Protein AF-A0A954BZW7-F1 (afdb_monomer)

Radius of gyration: 24.76 Å; Cα contacts (8 Å, |Δi|>4): 387; chains: 1; bounding box: 86×73×76 Å

Nearest PDB structures (foldseek):
  1pk8-assembly1_D  TM=2.027E-01  e=5.774E-01  Rattus norvegicus
  8vft-assembly1_B  TM=1.786E-01  e=3.392E-01  Oryctolagus cuniculus
  2p0a-assembly1_A  TM=3.135E-01  e=4.306E+00  Homo sapiens
  7r81-assembly1_E1  TM=1.734E-01  e=9.264E-01  Neurospora crassa

Sequence (247 aa):
MSRVAKARSTAVVTQDFAKELEDLRGRLAAPSGDKIKVDNKQFKLPNGDTSDLLTGIIVDFVYYNAYYDAAFDPNNITPPTCFAIHPDPSGATPSPNSPEVQDASCQVCWANQFGSAGKGKACRNSILVAMLPPDADENTPFMLLNVSPTGLKSFSGYLSSVIRMQRPPYSITTDVFCDPGVKYDSLRFTNPQPLDDEMIELVRARRGEARERLLIEPDVSAIAAANEAKKPAPKGRLAPAKRRTAA

Mean predicted aligned error: 11.05 Å

Structure (mmCIF, N/CA/C/O backbone):
data_AF-A0A954BZW7-F1
#
_entry.id   AF-A0A954BZW7-F1
#
loop_
_atom_site.group_PDB
_atom_site.id
_atom_site.type_symbol
_atom_site.label_atom_id
_atom_site.label_alt_id
_atom_site.label_comp_id
_atom_site.label_asym_id
_atom_site.label_entity_id
_atom_site.label_seq_id
_atom_site.pdbx_PDB_ins_code
_atom_site.Cartn_x
_atom_site.Cartn_y
_atom_site.Cartn_z
_atom_site.occupancy
_atom_site.B_iso_or_equiv
_atom_site.auth_seq_id
_atom_site.auth_comp_id
_atom_site.auth_asym_id
_atom_site.auth_atom_id
_atom_site.pdbx_PDB_model_num
ATOM 1 N N . MET A 1 1 ? 27.251 54.106 35.069 1.00 40.78 1 MET A N 1
ATOM 2 C CA . MET A 1 1 ? 27.536 53.782 33.654 1.00 40.78 1 MET A CA 1
ATOM 3 C C . MET A 1 1 ? 27.164 52.327 33.416 1.00 40.78 1 MET A C 1
ATOM 5 O O . MET A 1 1 ? 27.842 51.442 33.919 1.00 40.78 1 MET A O 1
ATOM 9 N N . SER A 1 2 ? 26.023 52.105 32.765 1.00 38.53 2 SER A N 1
ATOM 10 C CA . SER A 1 2 ? 25.417 50.785 32.556 1.00 38.53 2 SER A CA 1
ATOM 11 C C . SER A 1 2 ? 26.143 50.037 31.431 1.00 38.53 2 SER A C 1
ATOM 13 O O . SER A 1 2 ? 26.282 50.583 30.337 1.00 38.53 2 SER A O 1
ATOM 15 N N . ARG A 1 3 ? 26.637 48.816 31.681 1.00 41.72 3 ARG A N 1
ATOM 16 C CA . ARG A 1 3 ? 27.212 47.944 30.642 1.00 41.72 3 ARG A CA 1
ATOM 17 C C . ARG A 1 3 ? 26.107 47.050 30.082 1.00 41.72 3 ARG A C 1
ATOM 19 O O . ARG A 1 3 ? 25.685 46.102 30.732 1.00 41.72 3 ARG A O 1
ATOM 26 N N . VAL A 1 4 ? 25.654 47.361 28.871 1.00 47.16 4 VAL A N 1
ATOM 27 C CA . VAL A 1 4 ? 24.755 46.514 28.075 1.00 47.16 4 VAL A CA 1
ATOM 28 C C . VAL A 1 4 ? 25.568 45.349 27.503 1.00 47.16 4 VAL A C 1
ATOM 30 O O . VAL A 1 4 ? 26.433 45.555 26.651 1.00 47.16 4 VAL A O 1
ATOM 33 N N . ALA A 1 5 ? 25.306 44.125 27.967 1.00 48.06 5 ALA A N 1
ATOM 34 C CA . ALA A 1 5 ? 25.816 42.910 27.339 1.00 48.06 5 ALA A CA 1
ATOM 35 C C . ALA A 1 5 ? 24.988 42.613 26.079 1.00 48.06 5 ALA A C 1
ATOM 37 O O . ALA A 1 5 ? 23.781 42.391 26.128 1.00 48.06 5 ALA A O 1
ATOM 38 N N . LYS A 1 6 ? 25.658 42.668 24.929 1.00 44.56 6 LYS A N 1
ATOM 39 C CA . LYS A 1 6 ? 25.101 42.456 23.594 1.00 44.56 6 LYS A CA 1
ATOM 40 C C . LYS A 1 6 ? 24.829 40.964 23.384 1.00 44.56 6 LYS A C 1
ATOM 42 O O . LYS A 1 6 ? 25.770 40.185 23.261 1.00 44.56 6 LYS A O 1
ATOM 47 N N . ALA A 1 7 ? 23.554 40.587 23.316 1.00 51.56 7 ALA A N 1
ATOM 48 C CA . ALA A 1 7 ? 23.117 39.261 22.897 1.00 51.56 7 ALA A CA 1
ATOM 49 C C . ALA A 1 7 ? 23.665 38.937 21.495 1.00 51.56 7 ALA A C 1
ATOM 51 O O . ALA A 1 7 ? 23.399 39.650 20.525 1.00 51.56 7 ALA A O 1
ATOM 52 N N . ARG A 1 8 ? 24.447 37.863 21.388 1.00 47.12 8 ARG A N 1
ATOM 53 C CA . ARG A 1 8 ? 24.840 37.245 20.120 1.00 47.12 8 ARG A CA 1
ATOM 54 C C . ARG A 1 8 ? 24.809 35.731 20.288 1.00 47.12 8 ARG A C 1
ATOM 56 O O . ARG A 1 8 ? 25.585 35.210 21.079 1.00 47.12 8 ARG A O 1
ATOM 63 N N . SER A 1 9 ? 23.956 35.085 19.486 1.00 45.53 9 SER A N 1
ATOM 64 C CA . SER A 1 9 ? 24.111 33.738 18.891 1.00 45.53 9 SER A CA 1
ATOM 65 C C . SER A 1 9 ? 22.911 32.780 19.000 1.00 45.53 9 SER A C 1
ATOM 67 O O . SER A 1 9 ? 23.080 31.582 19.151 1.00 45.53 9 SER A O 1
ATOM 69 N N . THR A 1 10 ? 21.684 33.253 18.774 1.00 49.66 10 THR A N 1
ATOM 70 C CA . THR A 1 10 ? 20.539 32.361 18.471 1.00 49.66 10 THR A CA 1
ATOM 71 C C . THR A 1 10 ? 20.521 31.851 17.018 1.00 49.66 10 THR A C 1
ATOM 73 O O . THR A 1 10 ? 19.638 31.089 16.649 1.00 49.66 10 THR A O 1
ATOM 76 N N . ALA A 1 11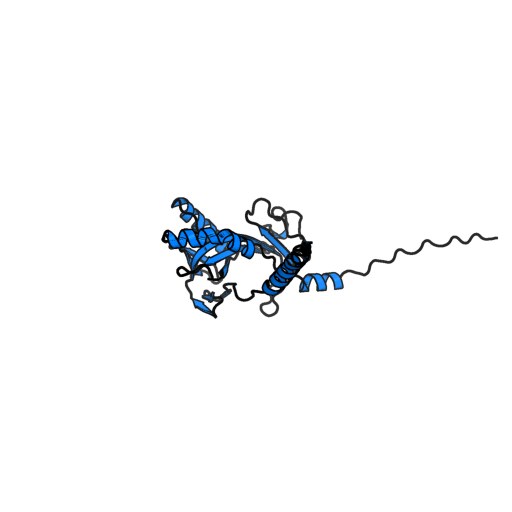 ? 21.470 32.277 16.174 1.00 50.06 11 ALA A N 1
ATOM 77 C CA . ALA A 1 11 ? 21.435 32.051 14.723 1.00 50.06 11 ALA A CA 1
ATOM 78 C C . ALA A 1 11 ? 22.300 30.881 14.215 1.00 50.06 11 ALA A C 1
ATOM 80 O O . ALA A 1 11 ? 22.168 30.509 13.056 1.00 50.06 11 ALA A O 1
ATOM 81 N N . VAL A 1 12 ? 23.187 30.310 15.041 1.00 48.88 12 VAL A N 1
ATOM 82 C CA . VAL A 1 12 ? 24.043 29.174 14.623 1.00 48.88 12 VAL A CA 1
ATOM 83 C C . VAL A 1 12 ? 23.340 27.833 14.861 1.00 48.88 12 VAL A C 1
ATOM 85 O O . VAL A 1 12 ? 23.533 26.891 14.111 1.00 48.88 12 VAL A O 1
ATOM 88 N N . VAL A 1 13 ? 22.444 27.771 15.848 1.00 52.53 13 VAL A N 1
ATOM 89 C CA . VAL A 1 13 ? 21.787 26.533 16.293 1.00 52.53 13 VAL A CA 1
ATOM 90 C C . VAL A 1 13 ? 20.721 26.027 15.299 1.00 52.53 13 VAL A C 1
ATOM 92 O O . VAL A 1 13 ? 20.405 24.848 15.277 1.00 52.53 13 VAL A O 1
ATOM 95 N N . THR A 1 14 ? 20.174 26.881 14.429 1.00 56.34 14 THR A N 1
ATOM 96 C CA . THR A 1 14 ? 19.048 26.515 13.546 1.00 56.34 14 THR A CA 1
ATOM 97 C C . THR A 1 14 ? 19.448 25.876 12.216 1.00 56.34 14 THR A C 1
ATOM 99 O O . THR A 1 14 ? 18.610 25.228 11.593 1.00 56.34 14 THR A O 1
ATOM 102 N N . GLN A 1 15 ? 20.692 26.049 11.755 1.00 54.91 15 GLN A N 1
ATOM 103 C CA . GLN A 1 15 ? 21.124 25.515 10.453 1.00 54.91 15 GLN A CA 1
ATOM 104 C C . GLN A 1 15 ? 21.553 24.042 10.515 1.00 54.91 15 GLN A C 1
ATOM 106 O O . GLN A 1 15 ? 21.438 23.344 9.506 1.00 54.91 15 GLN A O 1
ATOM 111 N N . ASP A 1 16 ? 21.962 23.560 11.691 1.00 62.06 16 ASP A N 1
ATOM 112 C CA . ASP A 1 16 ? 22.398 22.173 11.881 1.00 62.06 16 ASP A CA 1
ATOM 113 C C . ASP A 1 16 ? 21.223 21.228 12.153 1.00 62.06 16 ASP A C 1
ATOM 115 O O . ASP A 1 16 ? 21.211 20.114 11.637 1.00 62.06 16 ASP A O 1
ATOM 119 N N . PHE A 1 17 ? 20.154 21.701 12.803 1.00 67.88 17 PHE A N 1
ATOM 120 C CA . PHE A 1 17 ? 18.980 20.867 13.071 1.00 67.88 17 PHE A CA 1
ATOM 121 C C . PHE A 1 17 ? 18.286 20.343 11.822 1.00 67.88 17 PHE A C 1
ATOM 123 O O . PHE A 1 17 ? 17.772 19.240 11.864 1.00 67.88 17 PHE A O 1
ATOM 130 N N . ALA A 1 18 ? 18.262 21.073 10.704 1.00 71.94 18 ALA A N 1
ATOM 131 C CA . ALA A 1 18 ? 17.639 20.554 9.485 1.00 71.94 18 ALA A CA 1
ATOM 132 C C . ALA A 1 18 ? 18.414 19.348 8.933 1.00 71.94 18 ALA A C 1
ATOM 134 O O . ALA A 1 18 ? 17.812 18.351 8.558 1.00 71.94 18 ALA A O 1
ATOM 135 N N . LYS A 1 19 ? 19.750 19.409 8.932 1.00 65.56 19 LYS A N 1
ATOM 136 C CA . LYS A 1 19 ? 20.592 18.289 8.493 1.00 65.56 19 LYS A CA 1
ATOM 137 C C . LYS A 1 19 ? 20.605 17.157 9.507 1.00 65.56 19 LYS A C 1
ATOM 139 O O . LYS A 1 19 ? 20.557 16.008 9.102 1.00 65.56 19 LYS A O 1
ATOM 144 N N . GLU A 1 20 ? 20.636 17.470 10.798 1.00 62.44 20 GLU A N 1
ATOM 145 C CA . GLU A 1 20 ? 20.545 16.475 11.865 1.00 62.44 20 GLU A CA 1
ATOM 146 C C . GLU A 1 20 ? 19.172 15.803 11.890 1.00 62.44 20 GLU A C 1
ATOM 148 O O . GLU A 1 20 ? 19.114 14.601 12.098 1.00 62.44 20 GLU A O 1
ATOM 153 N N . LEU A 1 21 ? 18.079 16.528 11.619 1.00 69.12 21 LEU A N 1
ATOM 154 C CA . LEU A 1 21 ? 16.733 15.971 11.461 1.00 69.12 21 LEU A CA 1
ATOM 155 C C . LEU A 1 21 ? 16.621 15.134 10.194 1.00 69.12 21 LEU A C 1
ATOM 157 O O . LEU A 1 21 ? 15.970 14.104 10.250 1.00 69.12 21 LEU A O 1
ATOM 161 N N . GLU A 1 22 ? 17.239 15.527 9.081 1.00 65.69 22 GLU A N 1
ATOM 162 C CA . GLU A 1 22 ? 17.289 14.698 7.870 1.00 65.69 22 GLU A CA 1
ATOM 163 C C . GLU A 1 22 ? 18.168 13.452 8.060 1.00 65.69 22 GLU A C 1
ATOM 165 O O . GLU A 1 22 ? 17.806 12.381 7.587 1.00 65.69 22 GLU A O 1
ATOM 170 N N . ASP A 1 23 ? 19.266 13.537 8.814 1.00 59.00 23 ASP A N 1
ATOM 171 C CA . ASP A 1 23 ? 20.114 12.387 9.154 1.00 59.00 23 ASP A CA 1
ATOM 172 C C . ASP A 1 23 ? 19.427 11.469 10.181 1.00 59.00 23 ASP A C 1
ATOM 174 O O . ASP A 1 23 ? 19.420 10.250 10.028 1.00 59.00 23 ASP A O 1
ATOM 178 N N . LEU A 1 24 ? 18.743 12.030 11.186 1.00 62.56 24 LEU A N 1
ATOM 179 C CA . LEU A 1 24 ? 17.872 11.294 12.109 1.00 62.56 24 LEU A CA 1
ATOM 180 C C . LEU A 1 24 ? 16.691 10.666 11.374 1.00 62.56 24 LEU A C 1
ATOM 182 O O . LEU A 1 24 ? 16.409 9.498 11.609 1.00 62.56 24 LEU A O 1
ATOM 186 N N . ARG A 1 25 ? 16.029 11.386 10.461 1.00 57.62 25 ARG A N 1
ATOM 187 C CA . ARG A 1 25 ? 14.984 10.844 9.581 1.00 57.62 25 ARG A CA 1
ATOM 188 C C . ARG A 1 25 ? 15.547 9.744 8.704 1.00 57.62 25 ARG A C 1
ATOM 190 O O . ARG A 1 25 ? 14.915 8.708 8.620 1.00 57.62 25 ARG A O 1
ATOM 197 N N . GLY A 1 26 ? 16.737 9.905 8.132 1.00 51.94 26 GLY A N 1
ATOM 198 C CA . GLY A 1 26 ? 17.419 8.878 7.345 1.00 51.94 26 GLY A CA 1
ATOM 199 C C . GLY A 1 26 ? 17.746 7.628 8.165 1.00 51.94 26 GLY A C 1
ATOM 200 O O . GLY A 1 26 ? 17.548 6.509 7.700 1.00 51.94 26 GLY A O 1
ATOM 201 N N . ARG A 1 27 ? 18.162 7.796 9.425 1.00 50.38 27 ARG A N 1
ATOM 202 C CA . ARG A 1 27 ? 18.440 6.692 10.361 1.00 50.38 27 ARG A CA 1
ATOM 203 C C . ARG A 1 27 ? 17.166 6.045 10.919 1.00 50.38 27 ARG A C 1
ATOM 205 O O . ARG A 1 27 ? 17.172 4.848 11.190 1.00 50.38 27 ARG A O 1
ATOM 212 N N . LEU A 1 28 ? 16.080 6.805 11.062 1.00 51.62 28 LEU A N 1
ATOM 213 C CA . LEU A 1 28 ? 14.747 6.325 11.453 1.00 51.62 28 LEU A CA 1
ATOM 214 C C . LEU A 1 28 ? 13.945 5.770 10.261 1.00 51.62 28 LEU A C 1
ATOM 216 O O . LEU A 1 28 ? 13.025 4.988 10.482 1.00 51.62 28 LEU A O 1
ATOM 220 N N . ALA A 1 29 ? 14.312 6.107 9.017 1.00 43.50 29 ALA A N 1
ATOM 221 C CA . ALA A 1 29 ? 13.717 5.637 7.757 1.00 43.50 29 ALA A CA 1
ATOM 222 C C . ALA A 1 29 ? 14.016 4.160 7.448 1.00 43.50 29 ALA A C 1
ATOM 224 O O . ALA A 1 29 ? 13.559 3.628 6.436 1.00 43.50 29 ALA A O 1
ATOM 225 N N . ALA A 1 30 ? 14.653 3.452 8.382 1.00 41.75 30 ALA A N 1
ATOM 226 C CA . ALA A 1 30 ? 14.596 2.004 8.467 1.00 41.75 30 ALA A CA 1
ATOM 227 C C . ALA A 1 30 ? 13.475 1.490 9.410 1.00 41.75 30 ALA A C 1
ATOM 229 O O . ALA A 1 30 ? 13.768 0.638 10.256 1.00 41.75 30 ALA A O 1
ATOM 230 N N . PRO A 1 31 ? 12.182 1.888 9.311 1.00 42.06 31 PRO A N 1
ATOM 231 C CA . PRO A 1 31 ? 11.135 1.137 9.970 1.00 42.06 31 PRO A CA 1
ATOM 232 C C . PRO A 1 31 ? 10.863 -0.077 9.080 1.00 42.06 31 PRO A C 1
ATOM 234 O O . PRO A 1 31 ? 10.016 -0.090 8.190 1.00 42.06 31 PRO A O 1
ATOM 237 N N . SER A 1 32 ? 11.625 -1.142 9.308 1.00 48.66 32 SER A N 1
ATOM 238 C CA . SER A 1 32 ? 11.190 -2.476 8.884 1.00 48.66 32 SER A CA 1
ATOM 239 C C . SER A 1 32 ? 10.039 -3.000 9.760 1.00 48.66 32 SER A C 1
ATOM 241 O O . SER A 1 32 ? 9.491 -4.061 9.463 1.00 48.66 32 SER A O 1
ATOM 243 N N . GLY A 1 33 ? 9.666 -2.254 10.810 1.00 59.00 33 GLY A N 1
ATOM 244 C CA . GLY A 1 33 ? 8.717 -2.667 11.837 1.00 59.00 33 GLY A CA 1
ATOM 245 C C . GLY A 1 33 ? 7.265 -2.255 11.620 1.00 59.00 33 GLY A C 1
ATOM 246 O O . GLY A 1 33 ? 6.411 -2.916 12.173 1.00 59.00 33 GLY A O 1
ATOM 247 N N . ASP A 1 34 ? 6.940 -1.233 10.825 1.00 79.75 34 ASP A N 1
ATOM 248 C CA . ASP A 1 34 ? 5.561 -0.712 10.731 1.00 79.75 34 ASP A CA 1
ATOM 249 C C . ASP A 1 34 ? 4.721 -1.318 9.593 1.00 79.75 34 ASP A C 1
ATOM 251 O O . ASP A 1 34 ? 3.523 -1.059 9.473 1.00 79.75 34 ASP A O 1
ATOM 255 N N . LYS A 1 35 ? 5.330 -2.159 8.754 1.00 87.94 35 LYS A N 1
ATOM 256 C CA . LYS A 1 35 ? 4.643 -2.831 7.648 1.00 87.94 35 LYS A CA 1
ATOM 257 C C . LYS A 1 35 ? 3.864 -4.041 8.146 1.00 87.94 35 LYS A C 1
ATOM 259 O O . LYS A 1 35 ? 4.440 -4.965 8.715 1.00 87.94 35 LYS A O 1
ATOM 264 N N . ILE A 1 36 ? 2.581 -4.090 7.810 1.00 91.12 36 ILE A N 1
ATOM 265 C CA . ILE A 1 36 ? 1.758 -5.288 7.960 1.00 91.12 36 ILE A CA 1
ATOM 266 C C . ILE A 1 36 ? 2.171 -6.274 6.869 1.00 91.12 36 ILE A C 1
ATOM 268 O O . ILE A 1 36 ? 2.041 -5.990 5.673 1.00 91.12 36 ILE A O 1
ATOM 272 N N . LYS A 1 37 ? 2.679 -7.442 7.270 1.00 90.81 37 LYS A N 1
ATOM 273 C CA . LYS A 1 37 ? 2.994 -8.518 6.323 1.00 90.81 37 LYS A CA 1
ATOM 274 C C . LYS A 1 37 ? 1.750 -9.364 6.112 1.00 90.81 37 LYS A C 1
ATOM 276 O O . LYS A 1 37 ? 1.125 -9.789 7.076 1.00 90.81 37 LYS A O 1
ATOM 281 N N . VAL A 1 38 ? 1.424 -9.622 4.852 1.00 91.56 38 VAL A N 1
ATOM 282 C CA . VAL A 1 38 ? 0.362 -10.552 4.468 1.00 91.56 38 VAL A CA 1
ATOM 283 C C . VAL A 1 38 ? 1.035 -11.817 3.970 1.00 91.56 38 VAL A C 1
ATOM 285 O O . VAL A 1 38 ? 1.834 -11.751 3.035 1.00 91.56 38 VAL A O 1
ATOM 288 N N . ASP A 1 39 ? 0.774 -12.929 4.642 1.00 89.62 39 ASP A N 1
ATOM 289 C CA . ASP A 1 39 ? 1.391 -14.215 4.343 1.00 89.62 39 ASP A CA 1
ATOM 290 C C . ASP A 1 39 ? 0.450 -15.340 4.761 1.00 89.62 39 ASP A C 1
ATOM 292 O O . ASP A 1 39 ? -0.080 -15.332 5.873 1.00 89.62 39 ASP A O 1
ATOM 296 N N . ASN A 1 40 ? 0.240 -16.305 3.867 1.00 89.56 40 ASN A N 1
ATOM 297 C CA . ASN A 1 40 ? -0.639 -17.451 4.088 1.00 89.56 40 ASN A CA 1
ATOM 298 C C . ASN A 1 40 ? -2.039 -17.045 4.591 1.00 89.56 40 ASN A C 1
ATOM 300 O O . ASN A 1 40 ? -2.585 -17.655 5.508 1.00 89.56 40 ASN A O 1
ATOM 304 N N . LYS A 1 41 ? -2.611 -15.996 3.988 1.00 90.12 41 LYS A N 1
ATOM 305 C CA . LYS A 1 41 ? -3.908 -15.390 4.329 1.00 90.12 41 LYS A CA 1
ATOM 306 C C . LYS A 1 41 ? -3.999 -14.735 5.710 1.00 90.12 41 LYS A C 1
ATOM 308 O O . LYS A 1 41 ? -5.095 -14.345 6.103 1.00 90.12 41 LYS A O 1
ATOM 313 N N . GLN A 1 42 ? -2.874 -14.555 6.399 1.00 91.75 42 GLN A N 1
ATOM 314 C CA . GLN A 1 42 ? -2.809 -13.920 7.713 1.00 91.75 42 GLN A CA 1
ATOM 315 C C . GLN A 1 42 ? -2.077 -12.580 7.645 1.00 91.75 42 GLN A C 1
ATOM 317 O O . GLN A 1 42 ? -1.138 -12.394 6.867 1.00 91.75 42 GLN A O 1
ATOM 322 N N . PHE A 1 43 ? -2.485 -11.655 8.504 1.00 93.00 43 PHE A N 1
ATOM 323 C CA . PHE A 1 43 ? -1.809 -10.396 8.771 1.00 93.00 43 PHE A CA 1
ATOM 324 C C . PHE A 1 43 ? -0.869 -10.582 9.951 1.00 93.00 43 PHE A C 1
ATOM 326 O O . PHE A 1 43 ? -1.320 -10.877 11.052 1.00 93.00 43 PHE A O 1
ATOM 333 N N . LYS A 1 44 ? 0.429 -10.384 9.730 1.00 91.50 44 LYS A N 1
ATOM 334 C CA . LYS A 1 44 ? 1.434 -1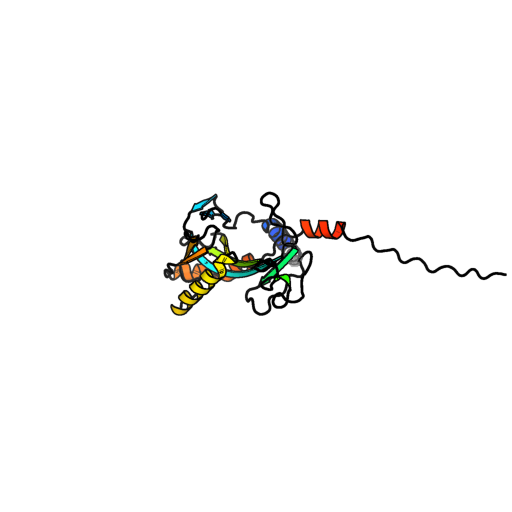0.262 10.789 1.00 91.50 44 LYS A CA 1
ATOM 335 C C . LYS A 1 44 ? 1.642 -8.774 11.048 1.00 91.50 44 LYS A C 1
ATOM 337 O O . LYS A 1 44 ? 2.132 -8.055 10.168 1.00 91.50 44 LYS A O 1
ATOM 342 N N . LEU A 1 45 ? 1.205 -8.321 12.214 1.00 88.00 45 LEU A N 1
ATOM 343 C CA . LEU A 1 45 ? 1.241 -6.929 12.630 1.00 88.00 45 LEU A CA 1
ATOM 344 C C . LEU A 1 45 ? 2.647 -6.521 13.107 1.00 88.00 45 LEU A C 1
ATOM 346 O O . LEU A 1 45 ? 3.437 -7.373 13.518 1.00 88.00 45 LEU A O 1
ATOM 350 N N . PRO A 1 46 ? 2.958 -5.213 13.092 1.00 81.50 46 PRO A N 1
ATOM 351 C CA . PRO A 1 46 ? 4.184 -4.635 13.653 1.00 81.50 46 PRO A CA 1
ATOM 352 C C . PRO A 1 46 ? 4.562 -5.090 15.063 1.00 81.50 46 PRO A C 1
ATOM 354 O O . PRO A 1 46 ? 5.741 -5.237 15.380 1.00 81.50 46 PRO A O 1
ATOM 357 N N . ASN A 1 47 ? 3.562 -5.318 15.912 1.00 77.69 47 ASN A N 1
ATOM 358 C CA . ASN A 1 47 ? 3.738 -5.748 17.297 1.00 77.69 47 ASN A CA 1
ATOM 359 C C . ASN A 1 47 ? 4.034 -7.257 17.438 1.00 77.69 47 ASN A C 1
ATOM 361 O O . ASN A 1 47 ? 4.307 -7.719 18.541 1.00 77.69 47 ASN A O 1
ATOM 365 N N . GLY A 1 48 ? 4.014 -8.012 16.333 1.00 80.19 48 GLY A N 1
ATOM 366 C CA . GLY A 1 48 ? 4.233 -9.457 16.297 1.00 80.19 48 GLY A CA 1
ATOM 367 C C . GLY A 1 48 ? 2.952 -10.294 16.295 1.00 80.19 48 GLY A C 1
ATOM 368 O O . GLY A 1 48 ? 3.034 -11.495 16.035 1.00 80.19 48 GLY A O 1
ATOM 369 N N . ASP A 1 49 ? 1.787 -9.683 16.519 1.00 85.44 49 ASP A N 1
ATOM 370 C CA . ASP A 1 49 ? 0.511 -10.395 16.530 1.00 85.44 49 ASP A CA 1
ATOM 371 C C . ASP A 1 49 ? 0.115 -10.860 15.129 1.00 85.44 49 ASP A C 1
ATOM 373 O O . ASP A 1 49 ? 0.433 -10.233 14.114 1.00 85.44 49 ASP A O 1
ATOM 377 N N . THR A 1 50 ? -0.620 -11.968 15.075 1.00 90.44 50 THR A N 1
ATOM 378 C CA . THR A 1 50 ? -1.130 -12.536 13.828 1.00 90.44 50 THR A CA 1
ATOM 379 C C . THR A 1 50 ? -2.644 -12.648 13.859 1.00 90.44 50 THR A C 1
ATOM 381 O O . THR A 1 50 ? -3.191 -13.183 14.821 1.00 90.44 50 THR A O 1
ATOM 384 N N . SER A 1 51 ? -3.314 -12.204 12.799 1.00 90.50 51 SER A N 1
ATOM 385 C CA . SER A 1 51 ? -4.771 -12.307 12.667 1.00 90.50 51 SER A CA 1
ATOM 386 C C . SER A 1 51 ? -5.181 -12.604 11.228 1.00 90.50 51 SER A C 1
ATOM 388 O O . SER A 1 51 ? -4.514 -12.172 10.293 1.00 90.50 51 SER A O 1
ATOM 390 N N . ASP A 1 52 ? -6.306 -13.288 11.036 1.00 91.94 52 ASP A N 1
ATOM 391 C CA . ASP A 1 52 ? -6.911 -13.514 9.714 1.00 91.94 52 ASP A CA 1
ATOM 392 C C . ASP A 1 52 ? -7.814 -12.337 9.288 1.00 91.94 52 ASP A C 1
ATOM 394 O O . ASP A 1 52 ? -8.162 -12.188 8.113 1.00 91.94 52 ASP A O 1
ATOM 398 N N . LEU A 1 53 ? -8.183 -11.490 10.256 1.00 94.94 53 LEU A N 1
ATOM 399 C CA . LEU A 1 53 ? -9.011 -10.301 10.091 1.00 94.94 53 LEU A CA 1
ATOM 400 C C . LEU A 1 53 ? -8.297 -9.094 10.701 1.00 94.94 53 LEU A C 1
ATOM 402 O O . LEU A 1 53 ? -7.948 -9.089 11.882 1.00 94.94 53 LEU A O 1
ATOM 406 N N . LEU A 1 54 ? -8.105 -8.059 9.896 1.00 95.25 54 LEU A N 1
ATOM 407 C CA . LEU A 1 54 ? -7.557 -6.781 10.322 1.00 95.25 54 LEU A CA 1
ATOM 408 C C . LEU A 1 54 ? -8.669 -5.735 10.312 1.00 95.25 54 LEU A C 1
ATOM 410 O O . LEU A 1 54 ? -9.136 -5.350 9.244 1.00 95.25 54 LEU A O 1
ATOM 414 N N . THR A 1 55 ? -9.050 -5.238 11.483 1.00 96.62 55 THR A N 1
ATOM 415 C CA . THR A 1 55 ? -9.949 -4.086 11.610 1.00 96.62 55 THR A CA 1
ATOM 416 C C . THR A 1 55 ? -9.121 -2.833 11.865 1.00 96.62 55 THR A C 1
ATOM 418 O O . THR A 1 55 ? -8.289 -2.809 12.770 1.00 96.62 55 THR A O 1
ATOM 421 N N . GLY A 1 56 ? -9.336 -1.779 11.082 1.00 95.88 56 GLY A N 1
ATOM 422 C CA . GLY A 1 56 ? -8.630 -0.517 11.283 1.00 95.88 56 GLY A CA 1
ATOM 423 C C . GLY A 1 56 ? -9.186 0.638 10.463 1.00 95.88 56 GLY A C 1
ATOM 424 O O . GLY A 1 56 ? -10.077 0.478 9.632 1.00 95.88 56 GLY A O 1
ATOM 425 N N . ILE A 1 57 ? -8.651 1.823 10.713 1.00 97.81 57 ILE A N 1
ATOM 426 C CA . ILE A 1 57 ? -9.059 3.084 10.103 1.00 9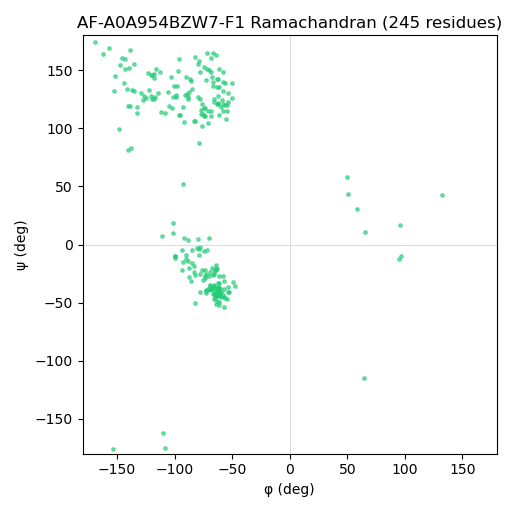7.81 57 ILE A CA 1
ATOM 427 C C . ILE A 1 57 ? -8.088 3.400 8.970 1.00 97.81 57 ILE A C 1
ATOM 429 O O . ILE A 1 57 ? -6.878 3.429 9.183 1.00 97.81 57 ILE A O 1
ATOM 433 N N . ILE A 1 58 ? -8.601 3.650 7.764 1.00 97.69 58 ILE A N 1
ATOM 434 C CA . ILE A 1 58 ? -7.779 4.053 6.616 1.00 97.69 58 ILE A CA 1
ATOM 435 C C . ILE A 1 58 ? -7.546 5.566 6.686 1.00 97.69 58 ILE A C 1
ATOM 437 O O . ILE A 1 58 ? -8.452 6.349 6.401 1.00 97.69 58 ILE A O 1
ATOM 441 N N . VAL A 1 59 ? -6.329 5.981 7.042 1.00 97.38 59 VAL A N 1
ATOM 442 C CA . VAL A 1 59 ? -5.988 7.395 7.282 1.00 97.38 59 VAL A CA 1
ATOM 443 C C . VAL A 1 59 ? -5.696 8.138 5.975 1.00 97.38 59 VAL A C 1
ATOM 445 O O . VAL A 1 59 ? -6.249 9.211 5.707 1.00 97.38 59 VAL A O 1
ATOM 448 N N . ASP A 1 60 ? -4.832 7.555 5.146 1.00 97.19 60 ASP A N 1
ATOM 449 C CA . ASP A 1 60 ? -4.534 8.007 3.785 1.00 97.19 60 ASP A CA 1
ATOM 450 C C . ASP A 1 60 ? -3.977 6.833 2.962 1.00 97.19 60 ASP A C 1
ATOM 452 O O . ASP A 1 60 ? -3.658 5.766 3.500 1.00 97.19 60 ASP A O 1
ATOM 456 N N . PHE A 1 61 ? -3.872 7.010 1.648 1.00 97.19 61 PHE A N 1
ATOM 457 C CA . PHE A 1 61 ? -3.270 6.019 0.762 1.00 97.19 61 PHE A CA 1
ATOM 458 C C . PHE A 1 61 ? -2.569 6.687 -0.422 1.00 97.19 61 PHE A C 1
ATOM 460 O O . PHE A 1 61 ? -2.935 7.785 -0.842 1.00 97.19 61 PHE A O 1
ATOM 467 N N . VAL A 1 62 ? -1.580 5.998 -0.985 1.00 96.75 62 VAL A N 1
ATOM 468 C CA . VAL A 1 62 ? -0.874 6.400 -2.209 1.00 96.75 62 VAL A CA 1
ATOM 469 C C . VAL A 1 62 ? -0.706 5.198 -3.125 1.00 96.75 62 VAL A C 1
ATOM 471 O O . VAL A 1 62 ? -0.694 4.046 -2.690 1.00 96.75 62 VAL A O 1
ATOM 474 N N . TYR A 1 63 ? -0.560 5.457 -4.412 1.00 96.69 63 TYR A N 1
ATOM 475 C CA . TYR A 1 63 ? -0.254 4.433 -5.395 1.00 96.69 63 TYR A CA 1
ATOM 476 C C . TYR A 1 63 ? 1.254 4.227 -5.459 1.00 96.69 63 TYR A C 1
ATOM 478 O O . TYR A 1 63 ? 2.030 5.181 -5.399 1.00 96.69 63 TYR A O 1
ATOM 486 N N . TYR A 1 64 ? 1.652 2.967 -5.592 1.00 96.19 64 TYR A N 1
ATOM 487 C CA . TYR A 1 64 ? 3.043 2.563 -5.648 1.00 96.19 64 TYR A CA 1
ATOM 488 C C . TYR A 1 64 ? 3.272 1.606 -6.810 1.00 96.19 64 TYR A C 1
ATOM 490 O O . TYR A 1 64 ? 2.707 0.509 -6.858 1.00 96.19 64 TYR A O 1
ATOM 498 N N . ASN A 1 65 ? 4.124 2.028 -7.736 1.00 96.44 65 ASN A N 1
ATOM 499 C CA . ASN A 1 65 ? 4.576 1.229 -8.861 1.00 96.44 65 ASN A CA 1
ATOM 500 C C . ASN A 1 65 ? 6.011 0.792 -8.606 1.00 96.44 65 ASN A C 1
ATOM 502 O O . ASN A 1 65 ? 6.851 1.625 -8.282 1.00 96.44 65 ASN A O 1
ATOM 506 N N . ALA A 1 66 ? 6.296 -0.493 -8.790 1.00 95.31 66 ALA A N 1
ATOM 507 C CA . ALA A 1 66 ? 7.626 -1.047 -8.586 1.00 95.31 66 ALA A CA 1
ATOM 508 C C . ALA A 1 66 ? 7.970 -2.049 -9.692 1.00 95.31 66 ALA A C 1
ATOM 510 O O . ALA A 1 66 ? 7.296 -3.067 -9.867 1.00 95.31 66 ALA A O 1
ATOM 511 N N . TYR A 1 67 ? 9.023 -1.756 -10.446 1.00 95.25 67 TYR A N 1
ATOM 512 C CA . TYR A 1 67 ? 9.627 -2.662 -11.414 1.00 95.25 67 TYR A CA 1
ATOM 513 C C . TYR A 1 67 ? 10.881 -3.297 -10.813 1.00 95.25 67 TYR A C 1
ATOM 515 O O . TYR A 1 67 ? 11.701 -2.618 -10.191 1.00 95.25 67 TYR A O 1
ATOM 523 N N . TYR A 1 68 ? 11.018 -4.602 -11.022 1.00 91.88 68 TYR A N 1
ATOM 524 C CA . TYR A 1 68 ? 12.140 -5.407 -10.561 1.00 91.88 68 TYR A CA 1
ATOM 525 C C . TYR A 1 68 ? 12.727 -6.116 -11.774 1.00 91.88 68 TYR A C 1
ATOM 527 O O . TYR A 1 68 ? 11.994 -6.793 -12.492 1.00 91.88 68 TYR A O 1
ATOM 535 N N . ASP A 1 69 ? 14.031 -5.964 -11.986 1.00 86.38 69 ASP A N 1
ATOM 536 C CA . ASP A 1 69 ? 14.730 -6.626 -13.093 1.00 86.38 69 ASP A CA 1
ATOM 537 C C . ASP A 1 69 ? 15.004 -8.114 -12.794 1.00 86.38 69 ASP A C 1
ATOM 539 O O . ASP A 1 69 ? 15.076 -8.961 -13.681 1.00 86.38 69 ASP A O 1
ATOM 543 N N . ALA A 1 70 ? 15.089 -8.454 -11.504 1.00 81.38 70 ALA A N 1
ATOM 544 C CA . ALA A 1 70 ? 15.227 -9.823 -11.029 1.00 81.38 70 ALA A CA 1
ATOM 545 C C . ALA A 1 70 ? 13.876 -10.430 -10.623 1.00 81.38 70 ALA A C 1
ATOM 547 O O . ALA A 1 70 ? 12.976 -9.750 -10.118 1.00 81.38 70 ALA A O 1
ATOM 548 N N . ALA A 1 71 ? 13.759 -11.751 -10.784 1.00 77.62 71 ALA A N 1
ATOM 549 C CA . ALA A 1 71 ? 12.664 -12.511 -10.198 1.00 77.62 71 ALA A CA 1
ATOM 550 C C . ALA A 1 71 ? 12.686 -12.397 -8.663 1.00 77.62 71 ALA A C 1
ATOM 552 O O . ALA A 1 71 ? 13.739 -12.228 -8.051 1.00 77.62 71 ALA A O 1
ATOM 553 N N . PHE A 1 72 ? 11.510 -12.501 -8.041 1.00 77.81 72 PHE A N 1
ATOM 554 C CA . PHE A 1 72 ? 11.394 -12.443 -6.586 1.00 77.81 72 PHE A CA 1
ATOM 555 C C . PHE A 1 72 ? 12.082 -13.645 -5.937 1.00 77.81 72 PHE A C 1
ATOM 557 O O . PHE A 1 72 ? 11.696 -14.784 -6.198 1.00 77.81 72 PHE A O 1
ATOM 564 N N . ASP A 1 73 ? 13.047 -13.368 -5.064 1.00 75.12 73 ASP A N 1
ATOM 565 C CA . ASP A 1 73 ? 13.706 -14.352 -4.214 1.00 75.12 73 ASP A CA 1
ATOM 566 C C . ASP A 1 73 ? 13.321 -14.090 -2.746 1.00 75.12 73 ASP A C 1
ATOM 568 O O . ASP A 1 73 ? 13.699 -13.054 -2.193 1.00 75.12 73 ASP A O 1
ATOM 572 N N . PRO A 1 74 ? 12.580 -15.002 -2.088 1.00 71.25 74 PRO A N 1
ATOM 573 C CA . PRO A 1 74 ? 12.221 -14.868 -0.677 1.00 71.25 74 PRO A CA 1
ATOM 574 C C . PRO A 1 74 ? 13.429 -14.750 0.265 1.00 71.25 74 PRO A C 1
ATOM 576 O O . PRO A 1 74 ? 13.303 -14.159 1.335 1.00 71.25 74 PRO A O 1
ATOM 579 N N . ASN A 1 75 ? 14.583 -15.306 -0.118 1.00 71.94 75 ASN A N 1
ATOM 580 C CA . ASN A 1 75 ? 15.807 -15.285 0.686 1.00 71.94 75 ASN A CA 1
ATOM 581 C C . ASN A 1 75 ? 16.660 -14.039 0.428 1.00 71.94 75 ASN A C 1
ATOM 583 O O . ASN A 1 75 ? 17.575 -13.752 1.198 1.00 71.94 75 ASN A O 1
ATOM 587 N N . ASN A 1 76 ? 16.375 -13.305 -0.648 1.00 73.50 76 ASN A N 1
ATOM 588 C CA . ASN A 1 76 ? 17.128 -12.129 -1.052 1.00 73.50 76 ASN A CA 1
ATOM 589 C C . ASN A 1 76 ? 16.178 -11.038 -1.556 1.00 73.50 76 ASN A C 1
ATOM 591 O O . ASN A 1 76 ? 15.960 -10.865 -2.757 1.00 73.50 76 ASN A O 1
ATOM 595 N N . ILE A 1 77 ? 15.593 -10.303 -0.609 1.00 72.81 77 ILE A N 1
ATOM 596 C CA . ILE A 1 77 ? 14.681 -9.201 -0.909 1.00 72.81 77 ILE A CA 1
ATOM 597 C C . ILE A 1 77 ? 15.481 -8.037 -1.488 1.00 72.81 77 ILE A C 1
ATOM 599 O O . ILE A 1 77 ? 16.161 -7.307 -0.768 1.00 72.81 77 ILE A O 1
ATOM 603 N N . THR A 1 78 ? 15.377 -7.856 -2.799 1.00 80.31 78 THR A N 1
ATOM 604 C CA . THR A 1 78 ? 15.993 -6.736 -3.502 1.00 80.31 78 THR A CA 1
ATOM 605 C C . THR A 1 78 ? 15.040 -5.543 -3.576 1.00 80.31 78 THR A C 1
ATOM 607 O O . THR A 1 78 ? 13.821 -5.717 -3.713 1.00 80.31 78 THR A O 1
ATOM 610 N N . PRO A 1 79 ? 15.561 -4.307 -3.482 1.00 86.00 79 PRO A N 1
ATOM 611 C CA . PRO A 1 79 ? 14.759 -3.129 -3.764 1.00 86.00 79 PRO A CA 1
ATOM 612 C C . PRO A 1 79 ? 14.356 -3.069 -5.251 1.00 86.00 79 PRO A C 1
ATOM 614 O O . PRO A 1 79 ? 14.897 -3.804 -6.079 1.00 86.00 79 PRO A O 1
ATOM 617 N N . PRO A 1 80 ? 13.375 -2.230 -5.619 1.00 91.88 80 PRO A N 1
ATOM 618 C CA . PRO A 1 80 ? 12.985 -2.073 -7.016 1.00 91.88 80 PRO A CA 1
ATOM 619 C C . PRO A 1 80 ? 14.089 -1.405 -7.846 1.00 91.88 80 PRO A C 1
ATOM 621 O O . PRO A 1 80 ? 14.755 -0.475 -7.396 1.00 91.88 80 PRO A O 1
ATOM 624 N N . THR A 1 81 ? 14.217 -1.835 -9.099 1.00 93.69 81 THR A N 1
ATOM 625 C CA . THR A 1 81 ? 15.069 -1.198 -10.115 1.00 93.69 81 THR A CA 1
ATOM 626 C C . THR A 1 81 ? 14.509 0.165 -10.530 1.00 93.69 81 THR A C 1
ATOM 628 O O . THR A 1 81 ? 15.255 1.105 -10.789 1.00 93.69 81 THR A O 1
ATOM 631 N N . CYS A 1 82 ? 13.181 0.282 -10.565 1.00 95.44 82 CYS A N 1
ATOM 632 C CA . CYS A 1 82 ? 12.469 1.526 -10.824 1.00 95.44 82 CYS A CA 1
ATOM 633 C C . CYS A 1 82 ? 11.204 1.574 -9.985 1.00 95.44 82 CYS A C 1
ATOM 635 O O . CYS A 1 82 ? 10.489 0.574 -9.893 1.00 95.44 82 CYS A O 1
ATOM 637 N N . PHE A 1 83 ? 10.890 2.732 -9.417 1.00 96.50 83 PHE A N 1
ATOM 638 C CA . PHE A 1 83 ? 9.676 2.897 -8.634 1.00 96.50 83 PHE A CA 1
ATOM 639 C C . PHE A 1 83 ? 9.033 4.269 -8.829 1.00 96.50 83 PHE A C 1
ATOM 641 O O . PHE A 1 83 ? 9.673 5.217 -9.277 1.00 96.50 83 PHE A O 1
ATOM 648 N N . ALA A 1 84 ? 7.749 4.364 -8.500 1.00 96.81 84 ALA A N 1
ATOM 649 C CA . ALA A 1 84 ? 7.005 5.616 -8.434 1.00 96.81 84 ALA A CA 1
ATOM 650 C C . ALA A 1 84 ? 6.049 5.565 -7.243 1.00 96.81 84 ALA A C 1
ATOM 652 O O . ALA A 1 84 ? 5.335 4.573 -7.087 1.00 96.81 84 ALA A O 1
ATOM 653 N N . ILE A 1 85 ? 6.008 6.631 -6.444 1.00 96.00 85 ILE A N 1
ATOM 654 C CA . ILE A 1 85 ? 4.993 6.840 -5.409 1.00 96.00 85 ILE A CA 1
ATOM 655 C C . ILE A 1 85 ? 4.212 8.094 -5.789 1.00 96.00 85 ILE A C 1
ATOM 657 O O . ILE A 1 85 ? 4.809 9.135 -6.056 1.00 96.00 85 ILE A O 1
ATOM 661 N N . HIS A 1 86 ? 2.886 8.002 -5.855 1.00 92.50 86 HIS A N 1
ATOM 662 C CA . HIS A 1 86 ? 2.058 9.122 -6.294 1.00 92.50 86 HIS A CA 1
ATOM 663 C C . HIS A 1 86 ? 0.649 9.080 -5.678 1.00 92.50 86 HIS A C 1
ATOM 665 O O . HIS A 1 86 ? 0.084 8.001 -5.490 1.00 92.50 86 HIS A O 1
ATOM 671 N N . PRO A 1 87 ? 0.040 10.240 -5.370 1.00 90.00 87 PRO A N 1
ATOM 672 C CA . PRO A 1 87 ? -1.320 10.299 -4.827 1.00 90.00 87 PRO A CA 1
ATOM 673 C C . PRO A 1 87 ? -2.401 10.003 -5.880 1.00 90.00 87 PRO A C 1
ATOM 675 O O . PRO A 1 87 ? -3.473 9.513 -5.535 1.00 90.00 87 PRO A O 1
ATOM 678 N N . ASP A 1 88 ? -2.122 10.264 -7.161 1.00 87.94 88 ASP A N 1
ATOM 679 C CA . ASP A 1 88 ? -3.030 10.023 -8.291 1.00 87.94 88 ASP A CA 1
ATOM 680 C C . ASP A 1 88 ? -2.293 9.230 -9.382 1.00 87.94 88 ASP A C 1
ATOM 682 O O . ASP A 1 88 ? -1.168 9.594 -9.732 1.00 87.94 88 ASP A O 1
ATOM 686 N N . PRO A 1 89 ? -2.847 8.125 -9.915 1.00 82.81 89 PRO A N 1
ATOM 687 C CA . PRO A 1 89 ? -2.274 7.413 -11.062 1.00 82.81 89 PRO A CA 1
ATOM 688 C C . PRO A 1 89 ? -2.220 8.238 -12.352 1.00 82.81 89 PRO A C 1
ATOM 690 O O . PRO A 1 89 ? -1.439 7.922 -13.256 1.00 82.81 89 PRO A O 1
ATOM 693 N N . SER A 1 90 ? -3.031 9.285 -12.456 1.00 83.50 90 SER A N 1
ATOM 694 C CA . SER A 1 90 ? -3.067 10.200 -13.590 1.00 83.50 90 SER A CA 1
ATOM 695 C C . SER A 1 90 ? -1.867 11.145 -13.514 1.00 83.50 90 SER A C 1
ATOM 697 O O . SER A 1 90 ? -1.856 12.084 -12.729 1.00 83.50 90 SER A O 1
AT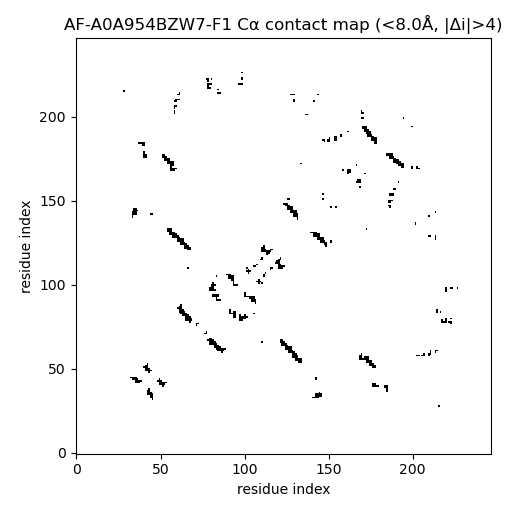OM 699 N N . GLY A 1 91 ? -0.829 10.883 -14.309 1.00 81.19 91 GLY A N 1
ATOM 700 C CA . GLY A 1 91 ? 0.416 11.664 -14.278 1.00 81.19 91 GLY A CA 1
ATOM 701 C C . GLY A 1 91 ? 1.530 11.073 -13.410 1.00 81.19 91 GLY A C 1
ATOM 702 O O . GLY A 1 91 ? 2.488 11.769 -13.095 1.00 81.19 91 GLY A O 1
ATOM 703 N N . ALA A 1 92 ? 1.437 9.793 -13.047 1.00 90.50 92 ALA A N 1
ATOM 704 C CA . ALA A 1 92 ? 2.514 9.094 -12.357 1.00 90.50 92 ALA A CA 1
ATOM 705 C C . ALA A 1 92 ? 3.822 9.097 -13.173 1.00 90.50 92 ALA A C 1
ATOM 707 O O . ALA A 1 92 ? 3.861 8.611 -14.309 1.00 90.50 92 ALA A O 1
ATOM 708 N N . THR A 1 93 ? 4.901 9.588 -12.567 1.00 95.25 93 THR A N 1
ATOM 709 C CA . THR A 1 93 ? 6.266 9.551 -13.110 1.00 95.25 93 THR A CA 1
ATOM 710 C C . THR A 1 93 ? 7.180 8.770 -12.169 1.00 95.25 93 THR A C 1
ATOM 712 O O . THR A 1 93 ? 6.993 8.851 -10.952 1.00 95.25 93 THR A O 1
ATOM 715 N N . PRO A 1 94 ? 8.178 8.031 -12.682 1.00 95.81 94 PRO A N 1
ATOM 716 C CA . PRO A 1 94 ? 9.169 7.389 -11.827 1.00 95.81 94 PRO A CA 1
ATOM 717 C C . PRO A 1 94 ? 9.927 8.382 -10.950 1.00 95.81 94 PRO A C 1
ATOM 719 O O . PRO A 1 94 ? 10.169 9.521 -11.354 1.00 95.81 94 PRO A O 1
ATOM 722 N N . SER A 1 95 ? 10.332 7.931 -9.765 1.00 95.38 95 SER A N 1
ATOM 723 C CA . SER A 1 95 ? 11.224 8.703 -8.907 1.00 95.38 95 SER A CA 1
ATOM 724 C C . SER A 1 95 ? 12.600 8.833 -9.569 1.00 95.38 95 SER A C 1
ATOM 726 O O . SER A 1 95 ? 13.128 7.823 -10.054 1.00 95.38 95 SER A O 1
ATOM 728 N N . PRO A 1 96 ? 13.222 10.028 -9.546 1.00 93.19 96 PRO A N 1
ATOM 729 C CA . PRO A 1 96 ? 14.593 10.218 -10.018 1.00 93.19 96 PRO A CA 1
ATOM 730 C C . PRO A 1 96 ? 15.622 9.440 -9.187 1.00 93.19 96 PRO A C 1
ATOM 732 O O . PRO A 1 96 ? 16.728 9.214 -9.668 1.00 93.19 96 PRO A O 1
ATOM 735 N N . ASN A 1 97 ? 15.261 8.999 -7.976 1.00 93.00 97 ASN A N 1
ATOM 736 C CA . ASN A 1 97 ? 16.111 8.167 -7.127 1.00 93.00 97 ASN A CA 1
ATOM 737 C C . ASN A 1 97 ? 16.070 6.682 -7.521 1.00 93.00 97 ASN A C 1
ATOM 739 O O . ASN A 1 97 ? 16.787 5.875 -6.939 1.00 93.00 97 ASN A O 1
ATOM 743 N N . SER A 1 98 ? 15.255 6.298 -8.509 1.00 92.75 98 SER A N 1
ATOM 744 C CA . SER A 1 98 ? 15.262 4.942 -9.064 1.00 92.75 98 SER A CA 1
ATOM 745 C C . SER A 1 98 ? 16.651 4.578 -9.611 1.00 92.75 98 SER A C 1
ATOM 747 O O . SER A 1 98 ? 17.187 5.349 -10.410 1.00 92.75 98 SER A O 1
ATOM 749 N N . PRO A 1 99 ? 17.211 3.395 -9.282 1.00 91.88 99 PRO A N 1
ATOM 750 C CA . PRO A 1 99 ? 18.497 2.954 -9.827 1.00 91.88 99 PRO A CA 1
ATOM 751 C C . PRO A 1 99 ? 18.561 2.974 -11.354 1.00 91.88 99 PRO A C 1
ATOM 753 O O . PRO A 1 99 ? 19.605 3.286 -11.924 1.00 91.88 99 PRO A O 1
ATOM 756 N N . GLU A 1 100 ? 17.450 2.636 -12.011 1.00 92.25 100 GLU A N 1
ATOM 757 C CA . GLU A 1 100 ? 17.319 2.700 -13.460 1.00 92.25 100 GLU A CA 1
ATOM 758 C C . GLU A 1 100 ? 15.878 3.034 -13.862 1.00 92.25 100 GLU A C 1
ATOM 760 O O . GLU A 1 100 ? 14.997 2.172 -13.903 1.00 92.25 100 GLU A O 1
ATOM 765 N N . VAL A 1 101 ? 15.641 4.309 -14.175 1.00 94.44 101 VAL A N 1
ATOM 766 C CA . VAL A 1 101 ? 14.347 4.804 -14.662 1.00 94.44 101 VAL A CA 1
ATOM 767 C C . VAL A 1 101 ? 13.990 4.134 -15.992 1.00 94.44 101 VAL A C 1
ATOM 769 O O . VAL A 1 101 ? 14.724 4.251 -16.969 1.00 94.44 101 VAL A O 1
ATOM 772 N N . GLN A 1 102 ? 12.841 3.455 -16.036 1.00 94.56 102 GLN A N 1
ATOM 773 C CA . GLN A 1 102 ? 12.416 2.671 -17.206 1.00 94.56 102 GLN A CA 1
ATOM 774 C C . GLN A 1 102 ? 11.747 3.505 -18.306 1.00 94.56 102 GLN A C 1
ATOM 776 O O . GLN A 1 102 ? 11.737 3.096 -19.463 1.00 94.56 102 GLN A O 1
ATOM 781 N N . ASP A 1 103 ? 11.134 4.636 -17.948 1.00 94.94 103 ASP A N 1
A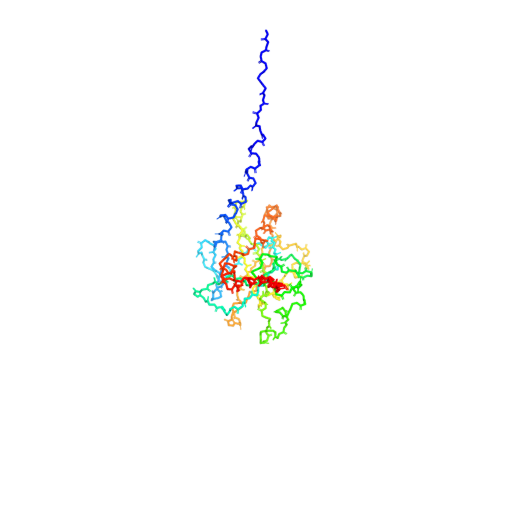TOM 782 C CA . ASP A 1 103 ? 10.450 5.548 -18.872 1.00 94.94 103 ASP A CA 1
ATOM 783 C C . ASP A 1 103 ? 10.250 6.921 -18.203 1.00 94.94 103 ASP A C 1
ATOM 785 O O . ASP A 1 103 ? 10.318 7.031 -16.981 1.00 94.94 103 ASP A O 1
ATOM 789 N N . ALA A 1 104 ? 9.953 7.968 -18.971 1.00 93.38 104 ALA A N 1
ATOM 790 C CA . ALA A 1 104 ? 9.631 9.290 -18.433 1.00 93.38 104 ALA A CA 1
ATOM 791 C C . ALA A 1 104 ? 8.237 9.345 -17.780 1.00 93.38 104 ALA A C 1
ATOM 793 O O . ALA A 1 104 ? 7.996 10.175 -16.905 1.00 93.38 104 ALA A O 1
ATOM 794 N N . SER A 1 105 ? 7.310 8.471 -18.190 1.00 94.56 105 SER A N 1
ATOM 795 C CA . SER A 1 105 ? 5.952 8.412 -17.636 1.00 94.56 105 SER A CA 1
ATOM 796 C C . SER A 1 105 ? 5.505 6.975 -17.394 1.00 94.56 105 SER A C 1
ATOM 798 O O . SER A 1 105 ? 5.586 6.114 -18.272 1.00 94.56 105 SER A O 1
ATOM 800 N N . CYS A 1 106 ? 4.948 6.711 -16.208 1.00 94.00 106 CYS A N 1
ATOM 801 C CA . CYS A 1 106 ? 4.422 5.390 -15.871 1.00 94.00 106 CYS A CA 1
ATOM 802 C C . CYS A 1 106 ? 3.225 5.001 -16.747 1.00 94.00 106 CYS A C 1
ATOM 804 O O . CYS A 1 106 ? 2.932 3.815 -16.861 1.00 94.00 106 CYS A O 1
ATOM 806 N N . GLN A 1 107 ? 2.519 5.957 -17.358 1.00 91.12 107 GLN A N 1
ATOM 807 C CA . GLN A 1 107 ? 1.343 5.662 -18.185 1.00 91.12 107 GLN A CA 1
ATOM 808 C C . GLN A 1 107 ? 1.715 4.993 -19.512 1.00 91.12 107 GLN A C 1
ATOM 810 O O . GLN A 1 107 ? 1.017 4.084 -19.960 1.00 91.12 107 GLN A O 1
ATOM 815 N N . VAL A 1 108 ? 2.823 5.424 -20.119 1.00 91.56 108 VAL A N 1
ATOM 816 C CA . VAL A 1 108 ? 3.304 4.912 -21.415 1.00 91.56 108 VAL A CA 1
ATOM 817 C C . VAL A 1 108 ? 4.424 3.883 -21.273 1.00 91.56 108 VAL A C 1
ATOM 819 O O . VAL A 1 108 ? 4.738 3.196 -22.239 1.00 91.56 108 VAL A O 1
ATOM 822 N N . CYS A 1 109 ? 4.968 3.715 -20.065 1.00 95.94 109 CYS A N 1
ATOM 823 C CA . CYS A 1 109 ? 6.034 2.764 -19.779 1.00 95.94 109 CYS A CA 1
ATOM 824 C C . CYS A 1 109 ? 5.677 1.344 -20.229 1.00 95.94 109 CYS A C 1
ATOM 826 O O . CYS A 1 109 ? 4.628 0.807 -19.853 1.00 95.94 109 CYS A O 1
ATOM 828 N N . TRP A 1 110 ? 6.596 0.713 -20.964 1.00 95.00 110 TRP A N 1
ATOM 829 C CA . TRP A 1 110 ? 6.477 -0.665 -21.442 1.00 95.00 110 TRP A CA 1
ATOM 830 C C . TRP A 1 110 ? 6.191 -1.652 -20.298 1.00 95.00 110 TRP A C 1
ATOM 832 O O . TRP A 1 110 ? 5.328 -2.522 -20.424 1.00 95.00 110 TRP A O 1
ATOM 842 N N . ALA A 1 111 ? 6.850 -1.470 -19.147 1.00 95.00 111 ALA A N 1
ATOM 843 C CA . ALA A 1 111 ? 6.715 -2.357 -17.997 1.00 95.00 111 ALA A CA 1
ATOM 844 C C . ALA A 1 111 ? 5.331 -2.244 -17.341 1.00 95.00 111 ALA A C 1
ATOM 846 O O . ALA A 1 111 ? 4.873 -3.180 -16.689 1.00 95.00 111 ALA A O 1
ATOM 847 N N . ASN A 1 112 ? 4.634 -1.117 -17.516 1.00 94.69 112 ASN A N 1
ATOM 848 C CA . ASN A 1 112 ? 3.296 -0.904 -16.968 1.00 94.69 112 ASN A CA 1
ATOM 849 C C . ASN A 1 112 ? 2.162 -1.311 -17.934 1.00 94.69 112 ASN A C 1
ATOM 851 O O . ASN A 1 112 ? 0.984 -1.108 -17.622 1.00 94.69 112 ASN A O 1
ATOM 855 N N . GLN A 1 113 ? 2.490 -1.909 -19.085 1.00 93.56 113 GLN A N 1
ATOM 856 C CA . GLN A 1 113 ? 1.504 -2.407 -20.047 1.00 93.56 113 GLN A CA 1
ATOM 857 C C . GLN A 1 113 ? 1.064 -3.836 -19.719 1.00 93.56 113 GLN A C 1
ATOM 859 O O . GLN A 1 113 ? 1.872 -4.676 -19.316 1.00 93.56 113 GLN A O 1
ATOM 864 N N . PHE A 1 114 ? -0.220 -4.142 -19.914 1.00 91.94 114 PHE A N 1
ATOM 865 C CA . PHE A 1 114 ? -0.695 -5.524 -19.827 1.00 91.94 114 PHE A CA 1
ATOM 866 C C . PHE A 1 114 ? -0.035 -6.377 -20.914 1.00 91.94 114 PHE A C 1
ATOM 868 O O . PHE A 1 114 ? 0.064 -5.956 -22.061 1.00 91.94 114 PHE A O 1
ATOM 875 N N . GLY A 1 115 ? 0.415 -7.577 -20.549 1.00 91.19 115 GLY A N 1
ATOM 876 C CA . GLY A 1 115 ? 1.146 -8.465 -21.454 1.00 91.19 115 GLY A CA 1
ATOM 877 C C . GLY A 1 115 ? 2.667 -8.350 -21.348 1.00 91.19 115 GLY A C 1
ATOM 878 O O . GLY A 1 115 ? 3.368 -9.238 -21.823 1.00 91.19 115 GLY A O 1
ATOM 879 N N . SER A 1 116 ? 3.193 -7.320 -20.673 1.00 92.69 116 SER A N 1
ATOM 880 C CA . SER A 1 116 ? 4.643 -7.159 -20.461 1.00 92.69 116 SER A CA 1
ATOM 881 C C . SER A 1 116 ? 5.249 -8.232 -19.547 1.00 92.69 116 SER A C 1
ATOM 883 O O . SER A 1 116 ? 6.449 -8.478 -19.610 1.00 92.69 116 SER A O 1
ATOM 885 N N . ALA A 1 117 ? 4.429 -8.914 -18.738 1.00 90.31 117 ALA A N 1
ATOM 886 C CA . ALA A 1 117 ? 4.822 -10.105 -17.986 1.00 90.31 117 ALA A CA 1
ATOM 887 C C . ALA A 1 117 ? 3.716 -11.172 -18.042 1.00 90.31 117 ALA A C 1
ATOM 889 O O . ALA A 1 117 ? 2.870 -11.292 -17.148 1.00 90.31 117 ALA A O 1
ATOM 890 N N . GLY A 1 118 ? 3.696 -11.950 -19.126 1.00 87.88 118 GLY A N 1
ATOM 891 C CA . GLY A 1 118 ? 2.696 -12.996 -19.342 1.00 87.88 118 GLY A CA 1
ATOM 892 C C . GLY A 1 118 ? 1.289 -12.410 -19.484 1.00 87.88 118 GLY A C 1
ATOM 893 O O . GLY A 1 118 ? 1.008 -11.697 -20.435 1.00 87.88 118 GLY A O 1
ATOM 894 N N . LYS A 1 119 ? 0.386 -12.710 -18.543 1.00 87.44 119 LYS A N 1
ATOM 895 C CA . LYS A 1 119 ? -0.978 -12.136 -18.520 1.00 87.44 119 LYS A CA 1
ATOM 896 C C . LYS A 1 119 ? -1.078 -10.831 -17.720 1.00 87.44 119 LYS A C 1
ATOM 898 O O . LYS A 1 119 ? -2.130 -10.199 -17.716 1.00 87.44 119 LYS A O 1
ATOM 903 N N . GLY A 1 120 ? -0.018 -10.467 -17.001 1.00 89.50 120 GLY A N 1
ATOM 904 C CA . GLY A 1 120 ? 0.029 -9.303 -16.126 1.00 89.50 120 GLY A CA 1
ATOM 905 C C . GLY A 1 120 ? 0.928 -8.197 -16.665 1.00 89.50 120 GLY A C 1
ATOM 906 O O . GLY A 1 120 ? 1.273 -8.157 -17.848 1.00 89.50 120 GLY A O 1
ATOM 907 N N . LYS A 1 121 ? 1.300 -7.297 -15.758 1.00 93.94 121 LYS A N 1
ATOM 908 C CA . LYS A 1 121 ? 2.265 -6.223 -15.984 1.00 93.94 121 LYS A CA 1
ATOM 909 C C . LYS A 1 121 ? 3.596 -6.590 -15.332 1.00 93.94 121 LYS A C 1
ATOM 911 O O . LYS A 1 121 ? 3.590 -7.192 -14.258 1.00 93.94 121 LYS A O 1
ATOM 916 N N . ALA A 1 122 ? 4.711 -6.222 -15.954 1.00 94.69 122 ALA A N 1
ATOM 917 C CA . ALA A 1 122 ? 6.042 -6.400 -15.379 1.00 94.69 122 ALA A CA 1
ATOM 918 C C . ALA A 1 122 ? 6.262 -5.465 -14.179 1.00 94.69 122 ALA A C 1
ATOM 920 O O . ALA A 1 122 ? 6.814 -5.861 -13.154 1.00 94.69 122 ALA A O 1
ATOM 921 N N . CYS A 1 123 ? 5.762 -4.235 -14.275 1.00 95.25 123 CYS A N 1
ATOM 922 C CA . CYS A 1 123 ? 5.686 -3.297 -13.170 1.00 95.25 123 CYS A CA 1
ATOM 923 C C . CYS A 1 123 ? 4.536 -3.692 -12.237 1.00 95.25 123 CYS A C 1
ATOM 925 O O . CYS A 1 123 ? 3.371 -3.764 -12.640 1.00 95.25 123 CYS A O 1
ATOM 927 N N . ARG A 1 124 ? 4.861 -3.947 -10.969 1.00 94.06 124 ARG A N 1
ATOM 928 C CA . ARG A 1 124 ? 3.882 -4.255 -9.929 1.00 94.06 124 ARG A CA 1
ATOM 929 C C . ARG A 1 124 ? 3.204 -2.959 -9.503 1.00 94.06 124 ARG A C 1
ATOM 931 O O . ARG A 1 124 ? 3.849 -2.104 -8.904 1.00 94.06 124 ARG A O 1
ATOM 938 N N . ASN A 1 125 ? 1.913 -2.824 -9.799 1.00 95.38 125 ASN A N 1
ATOM 939 C CA . ASN A 1 125 ? 1.103 -1.720 -9.284 1.00 95.38 125 ASN A CA 1
ATOM 940 C C . ASN A 1 125 ? 0.452 -2.142 -7.964 1.00 95.38 125 ASN A C 1
ATOM 942 O O . ASN A 1 125 ? -0.203 -3.181 -7.890 1.00 95.38 125 ASN A O 1
ATOM 946 N N . SER A 1 126 ? 0.607 -1.322 -6.941 1.00 96.06 126 SER A N 1
ATOM 947 C CA . SER A 1 126 ? 0.061 -1.533 -5.603 1.00 96.06 126 SER A CA 1
ATOM 948 C C . SER A 1 126 ? -0.489 -0.230 -5.036 1.00 96.06 126 SER A C 1
ATOM 950 O O . SER A 1 126 ? -0.246 0.846 -5.585 1.00 96.06 126 SER A O 1
ATOM 952 N N . ILE A 1 127 ? -1.239 -0.328 -3.943 1.00 97.25 127 ILE A N 1
ATOM 953 C CA . ILE A 1 127 ? -1.634 0.828 -3.135 1.00 97.25 127 ILE A CA 1
ATOM 954 C C . ILE A 1 127 ? -1.045 0.639 -1.741 1.00 97.25 127 ILE A C 1
ATOM 956 O O . ILE A 1 127 ? -1.264 -0.394 -1.111 1.00 97.25 127 ILE A O 1
ATOM 960 N N . LEU A 1 128 ? -0.293 1.629 -1.269 1.00 96.69 128 LEU A N 1
ATOM 961 C CA . LEU A 1 128 ? 0.169 1.700 0.111 1.00 96.69 128 LEU A CA 1
ATOM 962 C C . LEU A 1 128 ? -0.891 2.431 0.928 1.00 96.69 128 LEU A C 1
ATOM 964 O O . LEU A 1 128 ? -1.307 3.529 0.563 1.00 96.69 128 LEU A O 1
ATOM 968 N N . VAL A 1 129 ? -1.328 1.812 2.017 1.00 97.81 129 VAL A N 1
ATOM 969 C CA . VAL A 1 129 ? -2.381 2.326 2.891 1.00 97.81 129 VAL A CA 1
ATOM 970 C C . VAL A 1 129 ? -1.800 2.526 4.281 1.00 97.81 129 VAL A C 1
ATOM 972 O O . VAL A 1 129 ? -1.245 1.589 4.852 1.00 97.81 129 VAL A O 1
ATOM 975 N N . ALA A 1 130 ? -1.936 3.736 4.821 1.00 97.12 130 ALA A N 1
ATOM 976 C CA . ALA A 1 130 ? -1.629 4.016 6.216 1.00 97.12 130 ALA A CA 1
ATOM 977 C C . ALA A 1 130 ? -2.877 3.756 7.057 1.00 97.12 130 ALA A C 1
ATOM 979 O O . ALA A 1 130 ? -3.949 4.306 6.782 1.00 97.12 130 ALA A O 1
ATOM 980 N N . MET A 1 131 ? -2.731 2.907 8.068 1.00 96.25 131 MET A N 1
ATOM 981 C CA . MET A 1 131 ? -3.813 2.484 8.943 1.00 96.25 131 MET A CA 1
ATOM 982 C C . MET A 1 131 ? -3.502 2.781 10.405 1.00 96.25 131 MET A C 1
ATOM 984 O O . MET A 1 131 ? -2.350 2.702 10.834 1.00 96.25 131 MET A O 1
ATOM 988 N N . LEU A 1 132 ? -4.552 3.074 11.165 1.00 95.62 132 LEU A N 1
ATOM 989 C CA . LEU A 1 132 ? -4.537 3.105 12.625 1.00 95.62 132 LEU A CA 1
ATOM 990 C C . LEU A 1 132 ? -5.513 2.050 13.163 1.00 95.62 132 LEU A C 1
ATOM 992 O O . LEU A 1 132 ? -6.524 1.780 12.506 1.00 95.62 132 LEU A O 1
ATOM 996 N N . PRO A 1 133 ? -5.230 1.423 14.315 1.00 93.38 133 PRO A N 1
ATOM 997 C CA . PRO A 1 133 ? -6.208 0.561 14.964 1.00 93.38 133 PRO A CA 1
ATOM 998 C C . PRO A 1 133 ? -7.397 1.390 15.505 1.00 93.38 133 PRO A C 1
ATOM 1000 O O . PRO A 1 133 ? -7.276 2.607 15.652 1.00 93.38 133 PRO A O 1
ATOM 1003 N N . PRO A 1 134 ? -8.564 0.774 15.773 1.00 92.38 134 PRO A N 1
ATOM 1004 C CA . PRO A 1 134 ? -9.754 1.496 16.242 1.00 92.38 134 PRO A CA 1
ATOM 1005 C C . PRO A 1 134 ? -9.601 2.173 17.611 1.00 92.38 134 PRO A C 1
ATOM 1007 O O . PRO A 1 134 ? -10.369 3.072 17.924 1.00 92.38 134 PRO A O 1
ATOM 1010 N N . ASP A 1 135 ? -8.638 1.735 18.418 1.00 91.56 135 ASP A N 1
ATOM 1011 C CA . ASP A 1 135 ? -8.299 2.242 19.750 1.00 91.56 135 ASP A CA 1
ATOM 1012 C C . ASP A 1 135 ? -7.061 3.160 19.738 1.00 91.56 135 ASP A C 1
ATOM 1014 O O . ASP A 1 135 ? -6.432 3.375 20.773 1.00 91.56 135 ASP A O 1
ATOM 1018 N N . ALA A 1 136 ? -6.692 3.693 18.568 1.00 92.81 136 ALA A N 1
ATOM 1019 C CA . ALA A 1 136 ? -5.522 4.547 18.412 1.00 92.81 136 ALA A CA 1
ATOM 1020 C C . ALA A 1 136 ? -5.615 5.858 19.203 1.00 92.81 136 ALA A C 1
ATOM 1022 O O . ALA A 1 136 ? -6.641 6.535 19.222 1.00 92.81 136 ALA A O 1
ATOM 1023 N N . ASP A 1 137 ? -4.477 6.268 19.752 1.00 92.75 137 ASP A N 1
ATOM 1024 C CA . ASP A 1 137 ? -4.257 7.583 20.347 1.00 92.75 137 ASP A CA 1
ATOM 1025 C C . ASP A 1 137 ? -3.336 8.464 19.473 1.00 92.75 137 ASP A C 1
ATOM 1027 O O . ASP A 1 137 ? -2.935 8.105 18.358 1.00 92.75 137 ASP A O 1
ATOM 1031 N N . GLU A 1 138 ? -2.990 9.652 19.973 1.00 91.44 138 GLU A N 1
ATOM 1032 C CA . GLU A 1 138 ? -2.128 10.621 19.281 1.00 91.44 138 GLU A CA 1
ATOM 1033 C C . GLU A 1 138 ? -0.716 10.079 18.996 1.00 91.44 138 GLU A C 1
ATOM 1035 O O . GLU A 1 138 ? -0.083 10.484 18.023 1.00 91.44 138 GLU A O 1
ATOM 1040 N N . ASN A 1 139 ? -0.234 9.133 19.807 1.00 89.69 139 ASN A N 1
ATOM 1041 C CA . ASN A 1 139 ? 1.123 8.588 19.735 1.00 89.69 139 ASN A CA 1
ATOM 1042 C C . ASN A 1 139 ? 1.186 7.241 19.005 1.00 89.69 139 ASN A C 1
ATOM 1044 O O . ASN A 1 139 ? 2.273 6.744 18.706 1.00 89.69 139 ASN A O 1
ATOM 1048 N N . THR A 1 140 ? 0.032 6.643 18.712 1.00 91.06 140 THR A N 1
ATOM 1049 C CA . THR A 1 140 ? -0.063 5.330 18.081 1.00 91.06 140 THR A CA 1
ATOM 1050 C C . THR A 1 140 ? 0.563 5.385 16.686 1.00 91.06 140 THR A C 1
ATOM 1052 O O . THR A 1 140 ? 0.122 6.187 15.855 1.00 91.06 140 THR A O 1
ATOM 1055 N N . PRO A 1 141 ? 1.596 4.577 16.387 1.00 91.69 141 PRO A N 1
ATOM 1056 C CA . PRO A 1 141 ? 2.267 4.619 15.094 1.00 91.69 141 PRO A CA 1
ATOM 1057 C C . PRO A 1 141 ? 1.351 4.110 13.976 1.00 91.69 141 PRO A C 1
ATOM 1059 O O . PRO A 1 141 ? 0.536 3.209 14.177 1.00 91.69 141 PRO A O 1
ATOM 1062 N N . PHE A 1 142 ? 1.515 4.657 12.770 1.00 93.50 142 PHE A N 1
ATOM 1063 C CA . PHE A 1 142 ? 0.821 4.135 11.595 1.00 93.50 142 PHE A CA 1
ATOM 1064 C C . PHE A 1 142 ? 1.321 2.741 11.249 1.00 93.50 142 PHE A C 1
ATOM 1066 O O . PHE A 1 142 ? 2.523 2.488 11.230 1.00 93.50 142 PHE A O 1
ATOM 1073 N N . MET A 1 143 ? 0.393 1.873 10.873 1.00 94.19 143 MET A N 1
ATOM 1074 C CA . MET A 1 143 ? 0.704 0.606 10.235 1.00 94.19 143 MET A CA 1
ATOM 1075 C C . MET A 1 143 ? 0.557 0.752 8.724 1.00 94.19 143 MET A C 1
ATOM 1077 O O . MET A 1 143 ? -0.416 1.333 8.242 1.00 94.19 143 MET A O 1
ATOM 1081 N N . LEU A 1 144 ? 1.504 0.216 7.959 1.00 95.00 144 LEU A N 1
ATOM 1082 C CA . LEU A 1 144 ? 1.464 0.269 6.502 1.00 95.00 144 LEU A CA 1
ATOM 1083 C C . LEU A 1 144 ? 1.011 -1.061 5.913 1.00 95.00 144 LEU A C 1
ATOM 1085 O O . LEU A 1 144 ? 1.704 -2.073 6.020 1.00 95.00 144 LEU A O 1
ATOM 1089 N N . LEU A 1 145 ? -0.123 -1.038 5.222 1.00 96.19 145 LEU A N 1
ATOM 1090 C CA . LEU A 1 145 ? -0.640 -2.168 4.464 1.00 96.19 145 LEU A CA 1
ATOM 1091 C C . LEU A 1 145 ? -0.341 -1.979 2.973 1.00 96.19 145 LEU A C 1
ATOM 1093 O O . LEU A 1 145 ? -0.692 -0.961 2.379 1.00 96.19 145 LEU A O 1
ATOM 1097 N N . ASN A 1 146 ? 0.279 -2.982 2.349 1.00 95.62 146 ASN A N 1
ATOM 1098 C CA . ASN A 1 146 ? 0.474 -3.016 0.901 1.00 95.62 146 ASN A CA 1
ATOM 1099 C C . ASN A 1 146 ? -0.652 -3.818 0.231 1.00 95.62 146 ASN A C 1
ATOM 1101 O O . ASN A 1 146 ? -0.726 -5.042 0.358 1.00 95.62 146 ASN A O 1
ATOM 1105 N N . VAL A 1 147 ? -1.508 -3.129 -0.519 1.00 97.00 147 VAL A N 1
ATOM 1106 C CA . VAL A 1 147 ? -2.541 -3.746 -1.350 1.00 97.00 147 VAL A CA 1
ATOM 1107 C C . VAL A 1 147 ? -1.925 -4.188 -2.672 1.00 97.00 147 VAL A C 1
ATOM 1109 O O . VAL A 1 147 ? -1.647 -3.378 -3.559 1.00 97.00 147 VAL A O 1
ATOM 1112 N N . SER A 1 148 ? -1.742 -5.501 -2.805 1.00 93.75 148 SER A N 1
ATOM 1113 C CA . SER A 1 148 ? -1.178 -6.131 -4.000 1.00 93.75 148 SER A CA 1
ATOM 1114 C C . SER A 1 148 ? -2.069 -5.935 -5.245 1.00 93.75 148 SER A C 1
ATOM 1116 O O . SER A 1 148 ? -3.269 -5.657 -5.108 1.00 93.75 148 SER A O 1
ATOM 1118 N N . PRO A 1 149 ? -1.540 -6.146 -6.473 1.00 93.75 149 PRO A N 1
ATOM 1119 C CA . PRO A 1 149 ? -2.306 -6.000 -7.716 1.00 93.75 149 PRO A CA 1
ATOM 1120 C C . PRO A 1 149 ? -3.657 -6.733 -7.721 1.00 93.75 149 PRO A C 1
ATOM 1122 O O . PRO A 1 149 ? -4.622 -6.276 -8.332 1.00 93.75 149 PRO A O 1
ATOM 1125 N N . THR A 1 150 ? -3.745 -7.869 -7.025 1.00 94.00 150 THR A N 1
ATOM 1126 C CA . THR A 1 150 ? -4.957 -8.695 -6.975 1.00 94.00 150 THR A CA 1
ATOM 1127 C C . THR A 1 150 ? -6.044 -8.104 -6.069 1.00 94.00 150 THR A C 1
ATOM 1129 O O . THR A 1 150 ? -7.215 -8.440 -6.237 1.00 94.00 150 THR A O 1
ATOM 1132 N N . GLY A 1 151 ? -5.682 -7.232 -5.122 1.00 95.44 151 GLY A N 1
ATOM 1133 C CA . GLY A 1 151 ? -6.598 -6.557 -4.197 1.00 95.44 151 GLY A CA 1
ATOM 1134 C C . GLY A 1 151 ? -7.088 -5.188 -4.681 1.00 95.44 151 GLY A C 1
ATOM 1135 O O . GLY A 1 151 ? -8.087 -4.689 -4.165 1.00 95.44 151 GLY A O 1
ATOM 1136 N N . LEU A 1 152 ? -6.447 -4.594 -5.697 1.00 95.69 152 LEU A N 1
ATOM 1137 C CA . LEU A 1 152 ? -6.726 -3.220 -6.149 1.00 95.69 152 LEU A CA 1
ATOM 1138 C C . LEU A 1 152 ? -8.202 -2.978 -6.479 1.00 95.69 152 LEU A C 1
ATOM 1140 O O . LEU A 1 152 ? -8.800 -2.014 -6.009 1.00 95.69 152 LEU A O 1
ATOM 1144 N N . LYS A 1 153 ? -8.819 -3.888 -7.244 1.00 95.69 153 LYS A N 1
ATOM 1145 C CA . LYS A 1 153 ? -10.235 -3.767 -7.620 1.00 95.69 153 LYS A CA 1
ATOM 1146 C C . LYS A 1 153 ? -11.155 -3.817 -6.398 1.00 95.69 153 LYS A C 1
ATOM 1148 O O . LYS A 1 153 ? -12.147 -3.091 -6.362 1.00 95.69 153 LYS A O 1
ATOM 1153 N N . SER A 1 154 ? -10.829 -4.649 -5.405 1.00 97.12 154 SER A N 1
ATOM 1154 C CA . SER A 1 154 ? -11.600 -4.719 -4.162 1.00 97.12 154 SER A CA 1
ATOM 1155 C C . SER A 1 154 ? -11.479 -3.425 -3.365 1.00 97.12 154 SER A C 1
ATOM 1157 O O . SER A 1 154 ? -12.488 -2.937 -2.868 1.00 97.12 154 SER A O 1
ATOM 1159 N N . PHE A 1 155 ? -10.275 -2.860 -3.269 1.00 97.75 155 PHE A N 1
ATOM 1160 C CA . PHE A 1 155 ? -10.035 -1.607 -2.559 1.00 97.75 155 PHE A CA 1
ATOM 1161 C C . PHE A 1 155 ? -10.776 -0.432 -3.211 1.00 97.75 155 PHE A C 1
ATOM 1163 O O . PHE A 1 155 ? -11.551 0.254 -2.549 1.00 97.75 155 PHE A O 1
ATOM 1170 N N . SER A 1 156 ? -10.632 -0.237 -4.527 1.00 96.12 156 SER A N 1
ATOM 1171 C CA . SER A 1 156 ? -11.337 0.838 -5.243 1.00 96.12 156 SER A CA 1
ATOM 1172 C C . SER A 1 156 ? -12.860 0.684 -5.179 1.00 96.12 156 SER A C 1
ATOM 1174 O O . SER A 1 156 ? -13.578 1.677 -5.041 1.00 96.12 156 SER A O 1
ATOM 1176 N N . GLY A 1 157 ? -13.367 -0.553 -5.252 1.00 97.50 157 GLY A N 1
ATOM 1177 C CA . GLY A 1 157 ? -14.792 -0.844 -5.079 1.00 97.50 157 GLY A CA 1
ATOM 1178 C C . GLY A 1 157 ? -15.292 -0.489 -3.678 1.00 97.50 157 GLY A C 1
ATOM 1179 O O . GLY A 1 157 ? -16.335 0.153 -3.545 1.00 97.50 157 GLY A O 1
ATOM 1180 N N . TYR A 1 158 ? -14.516 -0.829 -2.649 1.00 97.75 158 TYR A N 1
ATOM 1181 C CA . TYR A 1 158 ? -14.809 -0.466 -1.267 1.00 97.75 158 TYR A CA 1
ATOM 1182 C C . TYR A 1 158 ? -14.830 1.051 -1.071 1.00 97.75 158 TYR A C 1
ATOM 1184 O O . TYR A 1 158 ? -15.850 1.582 -0.637 1.00 97.75 158 TYR A O 1
ATOM 1192 N N . LEU A 1 159 ? -13.786 1.775 -1.492 1.00 95.88 159 LEU A N 1
ATOM 1193 C CA . LEU A 1 159 ? -13.762 3.239 -1.402 1.00 95.88 159 LEU A CA 1
ATOM 1194 C C . LEU A 1 159 ? -14.944 3.881 -2.140 1.00 95.88 159 LEU A C 1
ATOM 1196 O O . LEU A 1 159 ? -15.549 4.824 -1.638 1.00 95.88 159 LEU A O 1
ATOM 1200 N N . SER A 1 160 ? -15.331 3.336 -3.297 1.00 96.12 160 SER A N 1
ATOM 1201 C CA . SER A 1 160 ? -16.517 3.800 -4.027 1.00 96.12 160 SER A CA 1
ATOM 1202 C C . SER A 1 160 ? -17.805 3.607 -3.221 1.00 96.12 160 SER A C 1
ATOM 1204 O O . SER A 1 160 ? -18.694 4.455 -3.277 1.00 96.12 160 SER A O 1
ATOM 1206 N N . SER A 1 161 ? -17.923 2.513 -2.462 1.00 95.69 161 SER A N 1
ATOM 1207 C CA . SER A 1 161 ? -19.063 2.285 -1.565 1.00 95.69 161 SER A CA 1
ATOM 1208 C C . SER A 1 161 ? -19.072 3.261 -0.384 1.00 95.69 161 SER A C 1
ATOM 1210 O O . SER A 1 161 ? -20.124 3.796 -0.043 1.00 95.69 161 SER A O 1
ATOM 1212 N N . VAL A 1 162 ? -17.895 3.583 0.158 1.00 95.19 162 VAL A N 1
ATOM 1213 C CA . VAL A 1 162 ? -17.713 4.556 1.244 1.00 95.19 162 VAL A CA 1
ATOM 1214 C C . VAL A 1 162 ? -18.105 5.964 0.804 1.00 95.19 162 VAL A C 1
ATOM 1216 O O . VAL A 1 162 ? -18.889 6.632 1.477 1.00 95.19 162 VAL A O 1
ATOM 1219 N N . ILE A 1 163 ? -17.681 6.366 -0.395 1.00 94.94 163 ILE A N 1
ATOM 1220 C CA . ILE A 1 163 ? -18.075 7.641 -1.007 1.00 94.94 163 ILE A CA 1
ATOM 1221 C C . ILE A 1 163 ? -19.597 7.718 -1.203 1.00 94.94 163 ILE A C 1
ATOM 1223 O O . ILE A 1 163 ? -20.191 8.769 -0.970 1.00 94.94 163 ILE A O 1
ATOM 1227 N N . ARG A 1 164 ? -20.262 6.617 -1.584 1.00 95.88 164 ARG A N 1
ATOM 1228 C CA . ARG A 1 164 ? -21.733 6.575 -1.723 1.00 95.88 164 ARG A CA 1
ATOM 1229 C C . ARG A 1 164 ? -22.470 6.751 -0.395 1.00 95.88 164 ARG A C 1
ATOM 1231 O O . ARG A 1 164 ? -23.591 7.244 -0.408 1.00 95.88 164 ARG A O 1
ATOM 1238 N N . MET A 1 165 ? -21.842 6.407 0.728 1.00 93.25 165 MET A N 1
ATOM 1239 C CA . MET A 1 165 ? -22.349 6.715 2.071 1.00 93.25 165 MET A CA 1
ATOM 1240 C C . MET A 1 165 ? -22.070 8.163 2.501 1.00 93.25 165 MET A C 1
ATOM 1242 O O . MET A 1 165 ? -22.348 8.517 3.642 1.00 93.25 165 MET A O 1
ATOM 1246 N N . GLN A 1 166 ? -21.513 8.996 1.613 1.00 93.56 166 GLN A N 1
ATOM 1247 C CA . GLN A 1 166 ? -21.146 10.392 1.875 1.00 93.56 166 GLN A CA 1
ATOM 1248 C C . GLN A 1 166 ? -20.156 10.553 3.036 1.00 93.56 166 GLN A C 1
ATOM 1250 O O . GLN A 1 166 ? -20.144 11.570 3.728 1.00 93.56 166 GLN A O 1
ATOM 1255 N N . ARG A 1 167 ? -19.299 9.547 3.239 1.00 91.75 167 ARG A N 1
ATOM 1256 C CA . ARG A 1 167 ? -18.265 9.551 4.274 1.00 91.75 167 ARG A CA 1
ATOM 1257 C C . ARG A 1 167 ? -16.872 9.476 3.656 1.00 91.75 167 ARG A C 1
ATOM 1259 O O . ARG A 1 167 ? -16.685 8.788 2.652 1.00 91.75 167 ARG A O 1
ATOM 1266 N N . PRO A 1 168 ? -15.873 10.162 4.229 1.00 92.75 168 PRO A N 1
ATOM 1267 C CA . PRO A 1 168 ? -14.483 9.907 3.890 1.00 92.75 168 PRO A CA 1
ATOM 1268 C C . PRO A 1 168 ? -13.986 8.594 4.530 1.00 92.75 168 PRO A C 1
ATOM 1270 O O . PRO A 1 168 ? -14.453 8.238 5.616 1.00 92.75 168 PRO A O 1
ATOM 1273 N N . PRO A 1 169 ? -12.987 7.914 3.930 1.00 91.31 169 PRO A N 1
ATOM 1274 C CA . PRO A 1 169 ? -12.426 6.667 4.467 1.00 91.31 169 PRO A CA 1
ATOM 1275 C C . PRO A 1 169 ? -11.869 6.787 5.891 1.00 91.31 169 PRO A C 1
ATOM 1277 O O . PRO A 1 169 ? -11.978 5.846 6.663 1.00 91.31 169 PRO A O 1
ATOM 1280 N N . TYR A 1 170 ? -11.346 7.959 6.260 1.00 95.38 170 TYR A N 1
ATOM 1281 C CA . TYR A 1 170 ? -10.802 8.214 7.597 1.00 95.38 170 TYR A CA 1
ATOM 1282 C C . TYR A 1 170 ? -11.872 8.387 8.687 1.00 95.38 170 TYR A C 1
ATOM 1284 O O . TYR A 1 170 ? -11.525 8.551 9.848 1.00 95.38 170 TYR A O 1
ATOM 1292 N N . SER A 1 171 ? -13.163 8.404 8.327 1.00 95.88 171 SER A N 1
ATOM 1293 C CA . SER A 1 171 ? -14.275 8.542 9.285 1.00 95.88 171 SER A CA 1
ATOM 1294 C C . SER A 1 171 ? -14.980 7.231 9.622 1.00 95.88 171 SER A C 1
ATOM 1296 O O . SER A 1 171 ? -16.066 7.239 10.206 1.00 95.88 171 SER A O 1
ATOM 1298 N N . ILE A 1 172 ? -14.398 6.112 9.197 1.00 96.88 172 ILE A N 1
ATOM 1299 C CA . ILE A 1 172 ? -14.956 4.781 9.383 1.00 96.88 172 ILE A CA 1
ATOM 1300 C C . ILE A 1 172 ? -13.855 3.785 9.751 1.00 96.88 172 ILE A C 1
ATOM 1302 O O . ILE A 1 172 ? -12.707 3.923 9.321 1.00 96.88 172 ILE A O 1
ATOM 1306 N N . THR A 1 173 ? -14.212 2.737 10.485 1.00 97.25 173 THR A N 1
ATOM 1307 C CA . THR A 1 173 ? -13.400 1.520 10.529 1.00 97.25 173 THR A CA 1
ATOM 1308 C C . THR A 1 173 ? -13.660 0.674 9.287 1.00 97.25 173 THR A C 1
ATOM 1310 O O . THR A 1 173 ? -14.687 0.796 8.619 1.00 97.25 173 THR A O 1
ATOM 1313 N N . THR A 1 174 ? -12.682 -0.153 8.937 1.00 97.94 174 THR A N 1
ATOM 1314 C CA . THR A 1 174 ? -12.700 -1.059 7.791 1.00 97.94 174 THR A CA 1
ATOM 1315 C C . THR A 1 174 ? -12.179 -2.417 8.222 1.00 97.94 174 THR A C 1
ATOM 1317 O O . THR A 1 174 ? -11.097 -2.502 8.804 1.00 97.94 174 THR A O 1
ATOM 1320 N N . ASP A 1 175 ? -12.901 -3.468 7.854 1.00 98.06 175 ASP A N 1
ATOM 1321 C CA . ASP A 1 175 ? -12.431 -4.841 7.982 1.00 98.06 175 ASP A CA 1
ATOM 1322 C C . ASP A 1 175 ? -11.686 -5.264 6.717 1.00 98.06 175 ASP A C 1
ATOM 1324 O O . ASP A 1 175 ? -12.190 -5.128 5.596 1.00 98.06 175 ASP A O 1
ATOM 1328 N N . VAL A 1 176 ? -10.489 -5.811 6.904 1.00 97.94 176 VAL A N 1
ATOM 1329 C CA . VAL A 1 176 ? -9.601 -6.301 5.854 1.00 97.94 176 VAL A CA 1
ATOM 1330 C C . VAL A 1 176 ? -9.321 -7.779 6.081 1.00 97.94 176 VAL A C 1
ATOM 1332 O O . VAL A 1 176 ? -8.905 -8.185 7.162 1.00 97.94 176 VAL A O 1
ATOM 1335 N N . PHE A 1 177 ? -9.525 -8.597 5.053 1.00 97.44 177 PHE A N 1
ATOM 1336 C CA . PHE A 1 177 ? -9.265 -10.038 5.103 1.00 97.44 177 PHE A CA 1
ATOM 1337 C C . PHE A 1 177 ? -8.766 -10.560 3.756 1.00 97.44 177 PHE A C 1
ATOM 1339 O O . PHE A 1 177 ? -8.948 -9.916 2.719 1.00 97.44 177 PHE A O 1
ATOM 1346 N N . CYS A 1 178 ? -8.127 -11.729 3.748 1.00 96.69 178 CYS A N 1
ATOM 1347 C CA . CYS A 1 178 ? -7.736 -12.394 2.507 1.00 96.69 178 CYS A CA 1
ATOM 1348 C C . CYS A 1 178 ? -8.892 -13.232 1.947 1.00 96.69 178 CYS A C 1
ATOM 1350 O O . CYS A 1 178 ? -9.511 -14.008 2.668 1.00 96.69 178 CYS A O 1
ATOM 1352 N N . ASP A 1 179 ? -9.163 -13.116 0.645 1.00 95.38 179 ASP A N 1
ATOM 1353 C CA . ASP A 1 179 ? -10.231 -13.871 -0.012 1.00 95.38 179 ASP A CA 1
ATOM 1354 C C . ASP A 1 179 ? -9.993 -15.391 0.127 1.00 95.38 179 ASP A C 1
ATOM 1356 O O . ASP A 1 179 ? -8.980 -15.916 -0.363 1.00 95.38 179 ASP A O 1
ATOM 1360 N N . PRO A 1 180 ? -10.908 -16.130 0.783 1.00 92.12 180 PRO A N 1
ATOM 1361 C CA . PRO A 1 180 ? -10.757 -17.565 0.982 1.00 92.12 180 PRO A CA 1
ATOM 1362 C C . PRO A 1 180 ? -10.842 -18.351 -0.335 1.00 92.12 180 PRO A 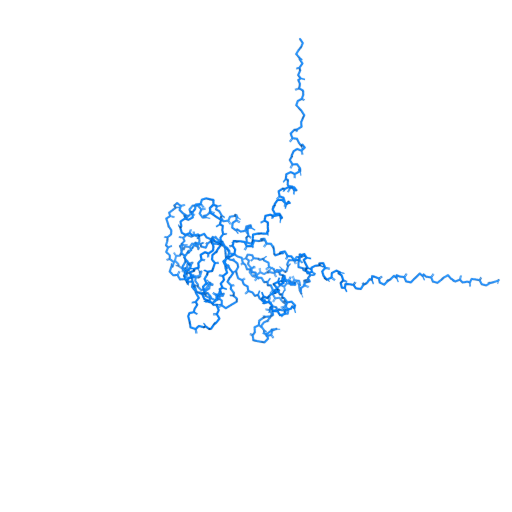C 1
ATOM 1364 O O . PRO A 1 180 ? -10.226 -19.411 -0.434 1.00 92.12 180 PRO A O 1
ATOM 1367 N N . GLY A 1 181 ? -11.528 -17.824 -1.355 1.00 92.06 181 GLY A N 1
ATOM 1368 C CA . GLY A 1 181 ? -11.810 -18.492 -2.627 1.00 92.06 181 GLY A CA 1
ATOM 1369 C C . GLY A 1 181 ? -10.660 -18.509 -3.638 1.00 92.06 181 GLY A C 1
ATOM 1370 O O . GLY A 1 181 ? -10.748 -19.206 -4.649 1.00 92.06 181 GLY A O 1
ATOM 1371 N N . VAL A 1 182 ? -9.568 -17.781 -3.390 1.00 91.81 182 VAL A N 1
ATOM 1372 C CA . VAL A 1 182 ? -8.373 -17.775 -4.256 1.00 91.81 182 VAL A CA 1
ATOM 1373 C C . VAL A 1 182 ? -7.155 -18.331 -3.526 1.00 91.81 182 VAL A C 1
ATOM 1375 O O . VAL A 1 182 ? -7.059 -18.250 -2.307 1.00 91.81 182 VAL A O 1
ATOM 1378 N N . LYS A 1 183 ? -6.207 -18.928 -4.257 1.00 89.25 183 LYS A N 1
ATOM 1379 C CA . LYS A 1 183 ? -5.022 -19.566 -3.646 1.00 89.25 183 LYS A CA 1
ATOM 1380 C C . LYS A 1 183 ? -3.981 -18.575 -3.122 1.00 89.25 183 LYS A C 1
ATOM 1382 O O . LYS A 1 183 ? -3.237 -18.916 -2.217 1.00 89.25 183 LYS A O 1
ATOM 1387 N N . TYR A 1 184 ? -3.900 -17.398 -3.730 1.00 87.75 184 TYR A N 1
ATOM 1388 C CA . TYR A 1 184 ? -2.943 -16.350 -3.382 1.00 87.75 184 TYR A CA 1
ATOM 1389 C C . TYR A 1 184 ? -3.572 -15.324 -2.436 1.00 87.75 184 TYR A C 1
ATOM 1391 O O . TYR A 1 184 ? -4.792 -15.164 -2.413 1.00 87.75 184 TYR A O 1
ATOM 1399 N N . ASP A 1 185 ? -2.738 -14.573 -1.724 1.00 92.12 185 ASP A N 1
ATOM 1400 C CA . ASP A 1 185 ? -3.198 -13.514 -0.830 1.00 92.12 185 ASP A CA 1
ATOM 1401 C C . ASP A 1 185 ? -3.800 -12.352 -1.634 1.00 92.12 185 ASP A C 1
ATOM 1403 O O . ASP A 1 185 ? -3.124 -11.641 -2.389 1.00 92.12 185 ASP A O 1
ATOM 1407 N N . SER A 1 186 ? -5.118 -12.192 -1.519 1.00 95.12 186 SER A N 1
ATOM 1408 C CA . SER A 1 186 ? -5.888 -11.156 -2.203 1.00 95.12 186 SER A CA 1
ATOM 1409 C C . SER A 1 186 ? -6.813 -10.473 -1.217 1.00 95.12 186 SER A C 1
ATOM 1411 O O . SER A 1 186 ? -7.753 -11.085 -0.718 1.00 95.12 186 SER A O 1
ATOM 1413 N N . LEU A 1 187 ? -6.550 -9.198 -0.950 1.00 97.75 187 LEU A N 1
ATOM 1414 C CA . LEU A 1 187 ? -7.262 -8.456 0.082 1.00 97.75 187 LEU A CA 1
ATOM 1415 C C . LEU A 1 187 ? -8.698 -8.123 -0.332 1.00 97.75 187 LEU A C 1
ATOM 1417 O O . LEU A 1 187 ? -8.979 -7.784 -1.488 1.00 97.75 187 LEU A O 1
ATOM 1421 N N . ARG A 1 188 ? -9.600 -8.206 0.638 1.00 97.88 188 ARG A N 1
ATOM 1422 C CA . ARG A 1 188 ? -10.987 -7.753 0.593 1.00 97.88 188 ARG A CA 1
ATOM 1423 C C . ARG A 1 188 ? -11.191 -6.723 1.694 1.00 97.88 188 ARG A C 1
ATOM 1425 O O . ARG A 1 188 ? -10.573 -6.831 2.745 1.00 97.88 188 ARG A O 1
ATOM 1432 N N . PHE A 1 189 ? -12.039 -5.739 1.418 1.00 98.25 189 PHE A N 1
ATOM 1433 C CA . PHE A 1 189 ? -12.334 -4.613 2.304 1.00 98.25 189 PHE A CA 1
ATOM 1434 C C . PHE A 1 189 ? -13.847 -4.538 2.491 1.00 98.25 189 PHE A C 1
ATOM 1436 O O . PHE A 1 189 ? -14.583 -4.573 1.499 1.00 98.25 189 PHE A O 1
ATOM 1443 N N . THR A 1 190 ? -14.313 -4.495 3.736 1.00 97.38 190 THR A N 1
ATOM 1444 C CA . THR A 1 190 ? -15.739 -4.598 4.066 1.00 97.38 190 THR A CA 1
ATOM 1445 C C . THR A 1 190 ? -16.078 -3.912 5.391 1.00 97.38 190 THR A C 1
ATOM 1447 O O . THR A 1 190 ? -15.222 -3.291 6.016 1.00 97.38 190 THR A O 1
ATOM 1450 N N . ASN A 1 191 ? -17.346 -4.044 5.790 1.00 95.88 191 ASN A N 1
ATOM 1451 C CA . ASN A 1 191 ? -17.899 -3.655 7.084 1.00 95.88 191 ASN A CA 1
ATOM 1452 C C . ASN A 1 191 ? -17.544 -2.217 7.503 1.00 95.88 191 ASN A C 1
ATOM 1454 O O . ASN A 1 191 ? -16.937 -2.012 8.551 1.00 95.88 191 ASN A O 1
ATOM 1458 N N . PRO A 1 192 ? -17.898 -1.209 6.687 1.00 96.62 192 PRO A N 1
ATOM 1459 C CA . PRO A 1 192 ? -17.630 0.168 7.051 1.00 96.62 192 PRO A CA 1
ATOM 1460 C C . PRO A 1 192 ? -18.507 0.580 8.239 1.00 96.62 192 PRO A C 1
ATOM 1462 O O . PRO A 1 192 ? -19.729 0.665 8.096 1.00 96.62 192 PRO A O 1
ATOM 1465 N N . GLN A 1 193 ? -17.900 0.868 9.390 1.00 95.94 193 GLN A N 1
ATOM 1466 C CA . GLN A 1 193 ? -18.620 1.357 10.571 1.00 95.94 193 GLN A CA 1
ATOM 1467 C C . GLN A 1 193 ? -18.201 2.794 10.895 1.00 95.94 193 GLN A C 1
ATOM 1469 O O . GLN A 1 193 ? -17.002 3.066 10.928 1.00 95.94 193 GLN A O 1
ATOM 1474 N N . PRO A 1 194 ? -19.142 3.733 11.110 1.00 95.25 194 PRO A N 1
ATOM 1475 C CA . PRO A 1 194 ? -18.818 5.097 11.523 1.00 95.25 194 PRO A CA 1
ATOM 1476 C C . PRO A 1 194 ? -17.994 5.137 12.810 1.00 95.25 194 PRO A C 1
ATOM 1478 O O . PRO A 1 194 ? -18.286 4.410 13.756 1.00 95.25 194 PRO A O 1
ATOM 1481 N N . LEU A 1 195 ? -17.002 6.021 12.833 1.00 95.38 195 LEU A N 1
ATOM 1482 C CA . LEU A 1 195 ? -16.275 6.398 14.042 1.00 95.38 195 LEU A CA 1
ATOM 1483 C C . LEU A 1 195 ? -17.044 7.468 14.829 1.00 95.38 195 LEU A C 1
ATOM 1485 O O . LEU A 1 195 ? -17.912 8.145 14.267 1.00 95.38 195 LEU A O 1
ATOM 1489 N N . ASP A 1 196 ? -16.705 7.623 16.108 1.00 95.69 196 ASP A N 1
ATOM 1490 C CA . ASP A 1 196 ? -17.111 8.786 16.898 1.00 95.69 196 ASP A CA 1
ATOM 1491 C C . ASP A 1 196 ? -16.346 10.056 16.479 1.00 95.69 196 ASP A C 1
ATOM 1493 O O . ASP A 1 196 ? -15.353 10.007 15.745 1.00 95.69 196 ASP A O 1
ATOM 1497 N N . ASP A 1 197 ? -16.851 11.213 16.906 1.00 95.88 197 ASP A N 1
ATOM 1498 C CA . ASP A 1 197 ? -16.310 12.509 16.494 1.00 95.88 197 ASP A CA 1
ATOM 1499 C C . ASP A 1 197 ? -14.875 12.729 17.009 1.00 95.88 197 ASP A C 1
ATOM 1501 O O . ASP A 1 197 ? -14.047 13.269 16.276 1.00 95.88 197 ASP A O 1
ATOM 1505 N N . GLU A 1 198 ? -14.552 12.242 18.213 1.00 95.81 198 GLU A N 1
ATOM 1506 C CA . GLU A 1 198 ? -13.218 12.364 18.820 1.00 95.81 198 GLU A CA 1
ATOM 1507 C C . GLU A 1 198 ? -12.161 11.627 17.984 1.00 95.81 198 GLU A C 1
ATOM 1509 O O . GLU A 1 198 ? -11.133 12.199 17.606 1.00 95.81 198 GLU A O 1
ATOM 1514 N N . MET A 1 199 ? -12.440 10.380 17.601 1.00 95.94 199 MET A N 1
ATOM 1515 C CA . MET A 1 199 ? -11.556 9.594 16.747 1.00 95.94 199 MET A CA 1
ATOM 1516 C C . MET A 1 199 ? -11.457 10.192 15.338 1.00 95.94 199 MET A C 1
ATOM 1518 O O . MET A 1 199 ? -10.379 10.206 14.739 1.00 95.94 199 MET A O 1
ATOM 1522 N N . ILE A 1 200 ? -12.552 10.732 14.787 1.00 96.75 200 ILE A N 1
ATOM 1523 C CA . ILE A 1 200 ? -12.522 11.413 13.482 1.00 96.75 200 ILE A CA 1
ATOM 1524 C C . ILE A 1 200 ? -11.591 12.626 13.519 1.00 96.75 200 ILE A C 1
ATOM 1526 O O . ILE A 1 200 ? -10.841 12.845 12.561 1.00 96.75 200 ILE A O 1
ATOM 1530 N N . GLU A 1 201 ? -11.649 13.431 14.578 1.00 96.50 201 GLU A N 1
ATOM 1531 C CA . GLU A 1 201 ? -10.790 14.603 14.751 1.00 96.50 201 GLU A CA 1
ATOM 1532 C C . GLU A 1 201 ? -9.318 14.206 14.886 1.00 96.50 201 GLU A C 1
ATOM 1534 O O . GLU A 1 201 ? -8.477 14.747 14.157 1.00 96.50 201 GLU A O 1
ATOM 1539 N N . LEU A 1 202 ? -9.025 13.198 15.712 1.00 96.00 202 LEU A N 1
ATOM 1540 C CA . LEU A 1 202 ? -7.683 12.643 15.887 1.00 96.00 202 LEU A CA 1
ATOM 1541 C C . LEU A 1 202 ? -7.101 12.161 14.555 1.00 96.00 202 LEU A C 1
ATOM 1543 O O . LEU A 1 202 ? -6.024 12.591 14.134 1.00 96.00 202 LEU A O 1
ATOM 1547 N N . VAL A 1 203 ? -7.831 11.305 13.839 1.00 96.19 203 VAL A N 1
ATOM 1548 C CA . VAL A 1 203 ? -7.353 10.737 12.574 1.00 96.19 203 VAL A CA 1
ATOM 1549 C C . VAL A 1 203 ? -7.194 11.831 11.520 1.00 96.19 203 VAL A C 1
ATOM 1551 O O . VAL A 1 203 ? -6.214 11.829 10.772 1.00 96.19 203 VAL A O 1
ATOM 1554 N N . ARG A 1 204 ? -8.123 12.797 11.464 1.00 96.31 204 ARG A N 1
ATOM 1555 C CA . ARG A 1 204 ? -8.053 13.934 10.535 1.00 96.31 204 ARG A CA 1
ATOM 1556 C C . ARG A 1 204 ? -6.794 14.767 10.762 1.00 96.31 204 ARG A C 1
ATOM 1558 O O . ARG A 1 204 ? -6.151 15.124 9.773 1.00 96.31 204 ARG A O 1
ATOM 1565 N N . ALA A 1 205 ? -6.456 15.073 12.015 1.00 96.44 205 ALA A N 1
ATOM 1566 C CA . ALA A 1 205 ? -5.275 15.861 12.363 1.00 96.44 205 ALA A CA 1
ATOM 1567 C C . ALA A 1 205 ? -3.979 15.178 11.903 1.00 96.44 205 ALA A C 1
ATOM 1569 O O . ALA A 1 205 ? -3.076 15.830 11.381 1.00 96.44 205 ALA A O 1
ATOM 1570 N N . ARG A 1 206 ? -3.933 13.846 11.986 1.00 95.56 206 ARG A N 1
ATOM 1571 C CA . ARG A 1 206 ? -2.742 13.045 11.681 1.00 95.56 206 ARG A CA 1
ATOM 1572 C C . ARG A 1 206 ? -2.604 12.636 10.205 1.00 95.56 206 ARG A C 1
ATOM 1574 O O . ARG A 1 206 ? -1.653 11.953 9.827 1.00 95.56 206 ARG A O 1
ATOM 1581 N N . ARG A 1 207 ? -3.503 13.081 9.315 1.00 95.44 207 ARG A N 1
ATOM 1582 C CA . ARG A 1 207 ? -3.442 12.743 7.873 1.00 95.44 207 ARG A CA 1
ATOM 1583 C C . ARG A 1 207 ? -2.183 13.250 7.173 1.00 95.44 207 ARG A C 1
ATOM 1585 O O . ARG A 1 207 ? -1.717 12.603 6.238 1.00 95.44 207 ARG A O 1
ATOM 1592 N N . GLY A 1 208 ? -1.658 14.402 7.596 1.00 94.38 208 GLY A N 1
ATOM 1593 C CA . GLY A 1 208 ? -0.409 14.947 7.057 1.00 94.38 208 GLY A CA 1
ATOM 1594 C C . GLY A 1 208 ? 0.764 14.001 7.309 1.00 94.38 208 GLY A C 1
ATOM 1595 O O . GLY A 1 208 ? 1.444 13.605 6.367 1.00 94.38 208 GLY A O 1
ATOM 1596 N N . GLU A 1 209 ? 0.909 13.548 8.554 1.00 93.69 209 GLU A N 1
ATOM 1597 C CA . GLU A 1 209 ? 1.940 12.591 8.972 1.00 93.69 209 GLU A CA 1
ATOM 1598 C C . GLU A 1 209 ? 1.809 11.253 8.234 1.00 93.69 209 GLU A C 1
ATOM 1600 O O . GLU A 1 209 ? 2.795 10.712 7.735 1.00 93.69 209 GLU A O 1
ATOM 1605 N N . ALA A 1 210 ? 0.580 10.736 8.101 1.00 94.44 210 ALA A N 1
ATOM 1606 C CA . ALA A 1 210 ? 0.314 9.513 7.346 1.00 94.44 210 ALA A CA 1
ATOM 1607 C C . ALA A 1 210 ? 0.774 9.640 5.886 1.00 94.44 210 ALA A C 1
ATOM 1609 O O . ALA A 1 210 ? 1.405 8.730 5.345 1.00 94.44 210 ALA A O 1
ATOM 1610 N N . ARG A 1 211 ? 0.491 10.782 5.247 1.00 94.44 211 ARG A N 1
ATOM 1611 C CA . ARG A 1 211 ? 0.911 11.054 3.870 1.00 94.44 211 ARG A CA 1
ATOM 1612 C C . ARG A 1 211 ? 2.424 11.153 3.740 1.00 94.44 211 ARG A C 1
ATOM 1614 O O . ARG A 1 211 ? 2.979 10.542 2.833 1.00 94.44 211 ARG A O 1
ATOM 1621 N N . GLU A 1 212 ? 3.086 11.890 4.627 1.00 93.12 212 GLU A N 1
ATOM 1622 C CA . GLU A 1 212 ? 4.551 11.982 4.644 1.00 93.12 212 GLU A CA 1
ATOM 1623 C C . GLU A 1 212 ? 5.175 10.595 4.777 1.00 93.12 212 GLU A C 1
ATOM 1625 O O . GLU A 1 212 ? 6.046 10.229 3.990 1.00 93.12 212 GLU A O 1
ATOM 1630 N N . ARG A 1 213 ? 4.647 9.773 5.692 1.00 92.25 213 ARG A N 1
ATOM 1631 C CA . ARG A 1 213 ? 5.095 8.395 5.889 1.00 92.25 213 ARG A CA 1
ATOM 1632 C C . ARG A 1 213 ? 4.914 7.530 4.642 1.00 92.25 213 ARG A C 1
ATOM 1634 O O . ARG A 1 213 ? 5.792 6.720 4.342 1.00 92.25 213 ARG A O 1
ATOM 1641 N N . LEU A 1 214 ? 3.796 7.677 3.932 1.00 93.75 214 LEU A N 1
ATOM 1642 C CA . LEU A 1 214 ? 3.488 6.938 2.703 1.00 93.75 214 LEU A CA 1
ATOM 1643 C C . LEU A 1 214 ? 4.359 7.346 1.508 1.00 93.75 214 LEU A C 1
ATOM 1645 O O . LEU A 1 214 ? 4.573 6.529 0.614 1.00 93.75 214 LEU A O 1
ATOM 1649 N N . LEU A 1 215 ? 4.848 8.587 1.488 1.00 93.31 215 LEU A N 1
ATOM 1650 C CA . LEU A 1 215 ? 5.715 9.121 0.435 1.00 93.31 215 LEU A CA 1
ATOM 1651 C C . LEU A 1 215 ? 7.201 8.796 0.644 1.00 93.31 215 LEU A C 1
ATOM 1653 O O . LEU A 1 215 ? 8.005 9.095 -0.237 1.00 93.31 215 LEU A O 1
A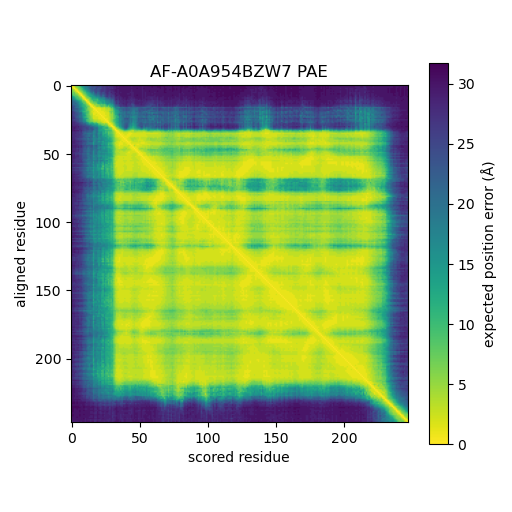TOM 1657 N N . ILE A 1 216 ? 7.571 8.169 1.767 1.00 91.44 216 ILE A N 1
ATOM 1658 C CA . ILE A 1 216 ? 8.944 7.709 1.999 1.00 91.44 216 ILE A CA 1
ATOM 1659 C C . ILE A 1 216 ? 9.317 6.666 0.944 1.00 91.44 216 ILE A C 1
ATOM 1661 O O . ILE A 1 216 ? 8.697 5.605 0.831 1.00 91.44 216 ILE A O 1
ATOM 1665 N N . GLU A 1 217 ? 10.366 6.976 0.192 1.00 91.75 217 GLU A N 1
ATOM 1666 C CA . GLU A 1 217 ? 10.882 6.128 -0.872 1.00 91.75 217 GLU A CA 1
ATOM 1667 C C . GLU A 1 217 ? 11.595 4.878 -0.327 1.00 91.75 217 GLU A C 1
ATOM 1669 O O . GLU A 1 217 ? 12.141 4.897 0.780 1.00 91.75 217 GLU A O 1
ATOM 1674 N N . PRO A 1 218 ? 11.602 3.761 -1.079 1.00 86.62 218 PRO A N 1
ATOM 1675 C CA . PRO A 1 218 ? 12.412 2.603 -0.727 1.00 86.62 218 PRO A CA 1
ATOM 1676 C C . PRO A 1 218 ? 13.908 2.946 -0.745 1.00 86.62 218 PRO A C 1
ATOM 1678 O O . PRO A 1 218 ? 14.383 3.640 -1.641 1.00 86.62 218 PRO A O 1
ATOM 1681 N N . ASP A 1 219 ? 14.671 2.379 0.191 1.00 84.75 219 ASP A N 1
ATOM 1682 C CA . ASP A 1 219 ? 16.133 2.423 0.129 1.00 84.75 219 ASP A CA 1
ATOM 1683 C C . ASP A 1 219 ? 16.637 1.521 -1.009 1.00 84.75 219 ASP A C 1
ATOM 1685 O O . ASP A 1 219 ? 16.461 0.300 -0.997 1.00 84.75 219 ASP A O 1
ATOM 1689 N N . VAL A 1 220 ? 17.254 2.144 -2.010 1.00 83.44 220 VAL A N 1
ATOM 1690 C CA . VAL A 1 220 ? 17.787 1.495 -3.215 1.00 83.44 220 VAL A CA 1
ATOM 1691 C C . VAL A 1 220 ? 19.319 1.504 -3.278 1.00 83.44 220 VAL A C 1
ATOM 1693 O O . VAL A 1 220 ? 19.901 1.113 -4.295 1.00 83.44 220 VAL A O 1
ATOM 1696 N N . SER A 1 221 ? 19.985 1.934 -2.203 1.00 78.81 221 SER A N 1
ATOM 1697 C CA . SER A 1 221 ? 21.439 2.141 -2.142 1.00 78.81 221 SER A CA 1
ATOM 1698 C C . SER A 1 221 ? 22.246 0.912 -2.580 1.00 78.81 221 SER A C 1
ATOM 1700 O O . SER A 1 221 ? 23.206 1.037 -3.344 1.00 78.81 221 SER A O 1
ATOM 1702 N N . ALA A 1 222 ? 21.815 -0.288 -2.184 1.00 72.62 222 ALA A N 1
ATOM 1703 C CA . ALA A 1 222 ? 22.477 -1.544 -2.532 1.00 72.62 222 ALA A CA 1
ATOM 1704 C C . ALA A 1 222 ? 22.499 -1.826 -4.049 1.00 72.62 222 ALA A C 1
ATOM 1706 O O . ALA A 1 222 ? 23.516 -2.276 -4.581 1.00 72.62 222 ALA A O 1
ATOM 1707 N N . ILE A 1 223 ? 21.404 -1.537 -4.765 1.00 71.69 223 ILE A N 1
ATOM 1708 C CA . ILE A 1 223 ? 21.333 -1.732 -6.224 1.00 71.69 223 ILE A CA 1
ATOM 1709 C C . ILE A 1 223 ? 22.068 -0.609 -6.947 1.00 71.69 223 ILE A C 1
ATOM 1711 O O . ILE A 1 223 ? 22.801 -0.882 -7.897 1.00 71.69 223 ILE A O 1
ATOM 1715 N N . ALA A 1 224 ? 21.923 0.635 -6.486 1.00 71.69 224 ALA A N 1
ATOM 1716 C CA . ALA A 1 224 ? 22.630 1.771 -7.069 1.00 71.69 224 ALA A CA 1
ATOM 1717 C C . ALA A 1 224 ? 24.154 1.544 -7.055 1.00 71.69 224 ALA A C 1
ATOM 1719 O O . ALA A 1 224 ? 24.810 1.683 -8.088 1.00 71.69 224 ALA A O 1
ATOM 1720 N N . ALA A 1 225 ? 24.703 1.082 -5.926 1.00 70.25 225 ALA A N 1
ATOM 1721 C CA . ALA A 1 225 ? 26.121 0.746 -5.803 1.00 70.25 225 ALA A CA 1
ATOM 1722 C C . ALA A 1 225 ? 26.544 -0.408 -6.734 1.00 70.25 225 ALA A C 1
ATOM 1724 O O . ALA A 1 225 ? 27.589 -0.335 -7.385 1.00 70.25 225 ALA A O 1
ATOM 1725 N N . ALA A 1 226 ? 25.725 -1.460 -6.843 1.00 70.06 226 ALA A N 1
ATOM 1726 C CA . ALA A 1 226 ? 25.999 -2.589 -7.731 1.00 70.06 226 ALA A CA 1
ATOM 1727 C C . ALA A 1 226 ? 25.962 -2.198 -9.221 1.00 70.06 226 ALA A C 1
ATOM 1729 O O . ALA A 1 226 ? 26.745 -2.723 -10.015 1.00 70.06 226 ALA A O 1
ATOM 1730 N N . ASN A 1 227 ? 25.079 -1.274 -9.607 1.00 71.12 227 ASN A N 1
ATOM 1731 C CA . ASN A 1 227 ? 24.973 -0.775 -10.977 1.00 71.12 227 ASN A CA 1
ATOM 1732 C C . ASN A 1 227 ? 26.144 0.147 -11.343 1.00 71.12 227 ASN A C 1
ATOM 1734 O O . ASN A 1 227 ? 26.707 0.005 -12.429 1.00 71.12 227 ASN A O 1
ATOM 1738 N N . GLU A 1 228 ? 26.570 1.032 -10.435 1.00 68.62 228 GLU A N 1
ATOM 1739 C CA . GLU A 1 228 ? 27.777 1.852 -10.620 1.00 68.62 228 GLU A CA 1
ATOM 1740 C C . GLU A 1 228 ? 29.032 0.983 -10.800 1.00 68.62 228 GLU A C 1
ATOM 1742 O O . GLU A 1 228 ? 29.831 1.234 -11.701 1.00 68.62 228 GLU A O 1
ATOM 1747 N N . ALA A 1 229 ? 29.166 -0.108 -10.038 1.00 69.19 229 ALA A N 1
ATOM 1748 C CA . ALA A 1 229 ? 30.282 -1.046 -10.180 1.00 69.19 229 ALA A CA 1
ATOM 1749 C C . ALA A 1 229 ? 30.304 -1.796 -11.531 1.00 69.19 229 ALA A C 1
ATOM 1751 O O . ALA A 1 229 ? 31.358 -2.271 -11.956 1.00 69.19 229 ALA A O 1
ATOM 1752 N N . LYS A 1 230 ? 29.156 -1.909 -12.215 1.00 68.50 230 LYS A N 1
ATOM 1753 C CA . LYS A 1 230 ? 29.026 -2.568 -13.527 1.00 68.50 230 LYS A CA 1
ATOM 1754 C C . LYS A 1 230 ? 29.228 -1.620 -14.713 1.00 68.50 230 LYS A C 1
ATOM 1756 O O . LYS A 1 230 ? 29.371 -2.106 -15.838 1.00 68.50 230 LYS A O 1
ATOM 1761 N N . LYS A 1 231 ? 29.244 -0.294 -14.513 1.00 64.75 231 LYS A N 1
ATOM 1762 C CA . LYS A 1 231 ? 29.471 0.655 -15.614 1.00 64.75 231 LYS A CA 1
ATOM 1763 C C . LYS A 1 231 ? 30.902 0.491 -16.152 1.00 64.75 231 LYS A C 1
ATOM 1765 O O . LYS A 1 231 ? 31.856 0.583 -15.379 1.00 64.75 231 LYS A O 1
ATOM 1770 N N . PRO A 1 232 ? 31.095 0.263 -17.466 1.00 54.47 232 PRO A N 1
ATOM 1771 C CA . PRO A 1 232 ? 32.434 0.191 -18.034 1.00 54.47 232 PRO A CA 1
ATOM 1772 C C . PRO A 1 232 ? 33.148 1.529 -17.822 1.00 54.47 232 PRO A C 1
ATOM 1774 O O . PRO A 1 232 ? 32.564 2.590 -18.053 1.00 54.47 232 PRO A O 1
ATOM 1777 N N . ALA A 1 233 ? 34.414 1.472 -17.392 1.00 54.59 233 ALA A N 1
ATOM 1778 C CA . ALA A 1 233 ? 35.234 2.661 -17.190 1.00 54.59 233 ALA A CA 1
ATOM 1779 C C . ALA A 1 233 ? 35.177 3.563 -18.438 1.00 54.59 233 ALA A C 1
ATOM 1781 O O . ALA A 1 233 ? 35.209 3.044 -19.564 1.00 54.59 233 ALA A O 1
ATOM 1782 N N . PRO A 1 234 ? 35.088 4.898 -18.276 1.00 56.88 234 PRO A N 1
ATOM 1783 C CA . PRO A 1 234 ? 35.025 5.802 -19.412 1.00 56.88 234 PRO A CA 1
ATOM 1784 C C . PRO A 1 234 ? 36.226 5.528 -20.316 1.00 56.88 234 PRO A C 1
ATOM 1786 O O . PRO A 1 234 ? 37.374 5.623 -19.879 1.00 56.88 234 PRO A O 1
ATOM 1789 N N . LYS A 1 235 ? 35.963 5.148 -21.575 1.00 49.44 235 LYS A N 1
ATOM 1790 C CA . LYS A 1 235 ? 37.012 4.966 -22.582 1.00 49.44 235 LYS A CA 1
ATOM 1791 C C . LYS A 1 235 ? 37.787 6.277 -22.659 1.00 49.44 235 LYS A C 1
ATOM 1793 O O . LYS A 1 235 ? 37.258 7.279 -23.143 1.00 49.44 235 LYS A O 1
ATOM 1798 N N . GLY A 1 236 ? 39.014 6.272 -22.137 1.00 48.97 236 GLY A N 1
ATOM 1799 C CA . GLY A 1 236 ? 39.903 7.422 -22.185 1.00 48.97 236 GLY A CA 1
ATOM 1800 C C . GLY A 1 236 ? 39.965 7.939 -23.616 1.00 48.97 236 GLY A C 1
ATOM 1801 O O . GLY A 1 236 ? 40.201 7.168 -24.548 1.00 48.97 236 GLY A O 1
ATOM 1802 N N . ARG A 1 237 ? 39.691 9.234 -23.803 1.00 50.97 237 ARG A N 1
ATOM 1803 C CA . ARG A 1 237 ? 39.876 9.896 -25.096 1.00 50.97 237 ARG A CA 1
ATOM 1804 C C . ARG A 1 237 ? 41.320 9.644 -25.531 1.00 50.97 237 ARG A C 1
ATOM 1806 O O . ARG A 1 237 ? 42.244 10.101 -24.862 1.00 50.97 237 ARG A O 1
ATOM 1813 N N . LEU A 1 238 ? 41.507 8.900 -26.622 1.00 52.81 238 LEU A N 1
ATOM 1814 C CA . LEU A 1 238 ? 42.813 8.739 -27.257 1.00 52.81 238 LEU A CA 1
ATOM 1815 C C . LEU A 1 238 ? 43.374 10.137 -27.540 1.00 52.81 238 LEU A C 1
ATOM 1817 O O . LEU A 1 238 ? 42.721 10.955 -28.191 1.00 52.81 238 LEU A O 1
ATOM 1821 N N . ALA A 1 239 ? 44.557 10.419 -26.994 1.00 52.00 239 ALA A N 1
ATOM 1822 C CA . ALA A 1 239 ? 45.241 11.687 -27.194 1.00 52.00 239 ALA A CA 1
ATOM 1823 C C . ALA A 1 239 ? 45.474 11.927 -28.700 1.00 52.00 239 ALA A C 1
ATOM 1825 O O . ALA A 1 239 ? 45.821 10.983 -29.417 1.00 52.00 239 ALA A O 1
ATOM 1826 N N . PRO A 1 240 ? 45.303 13.163 -29.203 1.0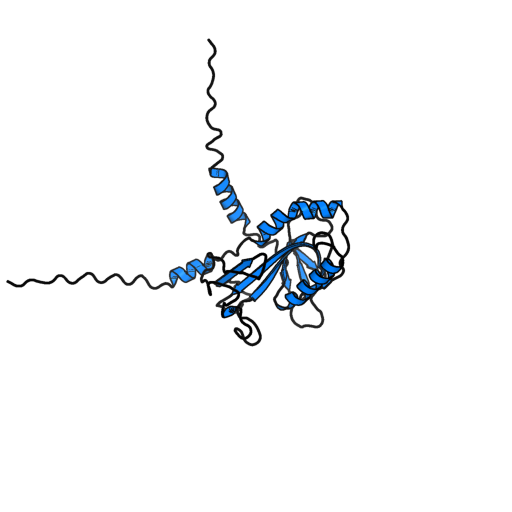0 51.38 240 PRO A N 1
ATOM 1827 C CA . PRO A 1 240 ? 45.532 13.450 -30.611 1.00 51.38 240 PRO A CA 1
ATOM 1828 C C . PRO A 1 240 ? 46.998 13.177 -30.969 1.00 51.38 240 PRO A C 1
ATOM 1830 O O . PRO A 1 240 ? 47.922 13.653 -30.305 1.00 51.38 240 PRO A O 1
ATOM 1833 N N . ALA A 1 241 ? 47.205 12.385 -32.022 1.00 48.56 241 ALA A N 1
ATOM 1834 C CA . ALA A 1 241 ? 48.522 12.013 -32.516 1.00 48.56 241 ALA A CA 1
ATOM 1835 C C . ALA A 1 241 ? 49.340 13.267 -32.873 1.00 48.56 241 ALA A C 1
ATOM 1837 O O . ALA A 1 241 ? 48.942 14.063 -33.726 1.00 48.56 241 ALA A O 1
ATOM 1838 N N . LYS A 1 242 ? 50.506 13.439 -32.236 1.00 52.12 242 LYS A N 1
ATOM 1839 C CA . LYS A 1 242 ? 51.481 14.469 -32.617 1.00 52.12 242 LYS A CA 1
ATOM 1840 C C . LYS A 1 242 ? 51.938 14.207 -34.056 1.00 52.12 242 LYS A C 1
ATOM 1842 O O . LYS A 1 242 ? 52.643 13.234 -34.316 1.00 52.12 242 LYS A O 1
ATOM 1847 N N . ARG A 1 243 ? 51.561 15.090 -34.988 1.00 50.03 243 ARG A N 1
ATOM 1848 C CA . ARG A 1 243 ? 52.161 15.160 -36.329 1.00 50.03 243 ARG A CA 1
ATOM 1849 C C . ARG A 1 243 ? 53.667 15.399 -36.173 1.00 50.03 243 ARG A C 1
ATOM 1851 O O . ARG A 1 243 ? 54.072 16.445 -35.678 1.00 50.03 243 ARG A O 1
ATOM 1858 N N . ARG A 1 244 ? 54.489 14.434 -36.596 1.00 49.94 244 ARG A N 1
ATOM 1859 C CA . ARG A 1 244 ? 55.924 14.648 -36.834 1.00 49.94 244 ARG A CA 1
ATOM 1860 C C . ARG A 1 244 ? 56.051 15.457 -38.124 1.00 49.94 244 ARG A C 1
ATOM 1862 O O . ARG A 1 244 ? 55.756 14.934 -39.194 1.00 49.94 244 ARG A O 1
ATOM 1869 N N . THR A 1 245 ? 56.463 16.714 -38.031 1.00 46.94 245 THR A N 1
ATOM 1870 C CA . THR A 1 245 ? 57.055 17.431 -39.165 1.00 46.94 245 THR A CA 1
ATOM 1871 C C . THR A 1 245 ? 58.470 16.897 -39.356 1.00 46.94 245 THR A C 1
ATOM 1873 O O . THR A 1 245 ? 59.285 16.939 -38.435 1.00 46.94 245 THR A O 1
ATOM 1876 N N . ALA A 1 246 ? 58.709 16.295 -40.519 1.00 46.09 246 ALA A N 1
ATOM 1877 C CA . ALA A 1 246 ? 60.034 15.923 -40.988 1.00 46.09 246 ALA A CA 1
ATOM 1878 C C . ALA A 1 246 ? 60.757 17.166 -41.536 1.00 46.09 246 ALA A C 1
ATOM 1880 O O . ALA A 1 246 ? 60.081 18.073 -42.018 1.00 46.09 246 ALA A O 1
ATOM 1881 N N . ALA A 1 247 ? 62.085 17.130 -41.372 1.00 42.00 247 ALA A N 1
ATOM 1882 C CA . ALA A 1 247 ? 63.170 17.948 -41.930 1.00 42.00 247 ALA A CA 1
ATOM 1883 C C . ALA A 1 247 ? 62.806 19.130 -42.843 1.00 42.00 247 ALA A C 1
ATOM 1885 O O . ALA A 1 247 ? 62.170 18.900 -43.894 1.00 42.00 247 ALA A O 1
#

Secondary structure (DSSP, 8-state):
---------SSSHHHHHHHHHHHHHHHH----SSEEEEETTEEE-TTS-EESEEEEEEEEEEEEEEE-SSPPBTTB-PPPSEEEEES-STT----TTSSS---S-TTT-GGGSTTTBTTB-SSEEEEEEEEE-TT--TTPPPEEEEE-TTTHHHHHHHHHHHHHTT--GGGEEEEEEE-TTSSS--EEEEEEEEPPHHHHHHHHHTHHHHHHHHTPPP--HHHHHHHHHHSPPP---PPPP------

Solvent-accessible surface area (backbone atoms only — not comparable to full-atom values): 14386 Å² total; per-residue (Å²): 136,86,83,81,83,79,89,81,76,85,73,70,68,65,68,52,49,59,57,52,48,50,50,48,46,58,67,57,67,67,64,82,49,36,47,42,44,78,55,96,47,25,39,36,41,58,90,68,52,73,37,60,64,47,65,25,24,44,50,40,65,32,38,34,39,38,27,56,90,64,81,92,40,95,91,57,82,72,60,51,35,20,37,26,72,33,81,49,82,82,82,33,42,52,42,88,82,26,66,50,68,85,46,85,35,51,85,77,21,67,43,58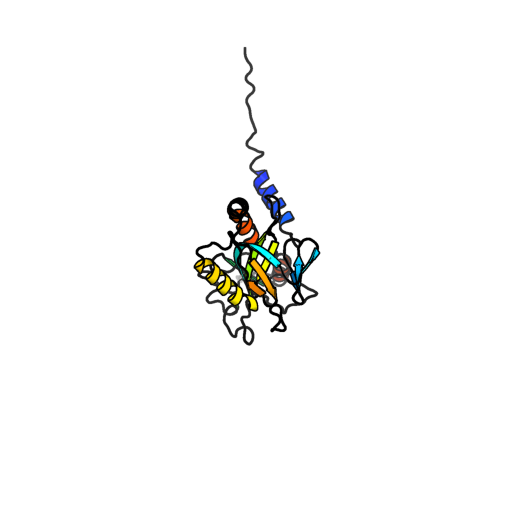,32,79,50,56,40,69,89,36,41,46,28,45,52,30,37,42,32,28,29,37,53,87,84,57,59,97,81,57,71,63,34,35,39,72,37,47,67,78,10,47,67,38,48,55,52,36,53,53,53,39,49,73,70,76,42,62,63,44,44,22,36,34,35,35,34,40,45,83,93,50,96,58,81,24,51,39,55,44,75,76,39,79,55,57,69,69,59,31,52,53,43,58,70,45,31,62,59,39,46,57,63,69,64,60,74,80,80,39,64,74,57,39,54,54,51,60,74,66,54,76,75,79,79,72,79,77,75,82,79,82,81,78,82,77,134

pLDDT: mean 83.56, std 17.27, range [38.53, 98.25]

Foldseek 3Di:
DDDDDDDDDPPPVPPVCVVVVVVVCVVVLPCPQQEFDQDPFWTQGSVRDIDQKDKWFFLAKWKKKFAAPDDDDPVDDAGGQWMWTGRDLVFTAIDPPRLDGQDRTLVPGCQNDQPSPPRGGNIWMWMWTWTDHLPDDLPGHTHIYIQGPQQVVQVVVVQVVCVVVVHHRRQWMWMWHADPPDPDGHIHIDDTHGDDPVSSVSSNVCSVVSVVSSPSDDDNPVVNVVVVVPDPDPPPDDDPDDDDDDD